Protein AF-A0A2D8XKY6-F1 (afdb_monomer_lite)

Foldseek 3Di:
DDDDDDDDPDDDDDDPPPDPPPPVVLPPQDPLLLQLVQVLCVVVVNNPPDPVVLLCLLVDPPPVSLLLLLLLLQLCVQQDDLVSNCSSSVHDSVSSVVSNVCLVVCVVPPPCSVVSNVVSNVSSVVSCVVVVGDGPCDPPPPPRVVNVVVVVVVVVVVVVVVVVVVVVVVVVVVPPPPPPPPDPDDDD

Sequence (188 aa):
MVAAFVRAREVFDSPPPFQNLIQMKKKPTNPFLLEARNRYFEAIGLADKSRTSKQRWMKNRKRHIVEQRAALFNAVSPFCGRADCASMFNKDHATVLHAIKSHEMYLKYSANYGQVYEQATKIVADLAKEMRVYPMGQYRHYVSSESELESLQRTLDNLQTTLDHVKDRVRKNTNPVREYRGVLSGEE

Radius of gyration: 34.45 Å; chains: 1; bounding box: 94×63×128 Å

Structure (mmCIF, N/CA/C/O backbone):
data_AF-A0A2D8XKY6-F1
#
_entry.id   AF-A0A2D8XKY6-F1
#
loop_
_atom_site.group_PDB
_atom_site.id
_atom_site.type_symbol
_atom_site.label_atom_id
_atom_site.label_alt_id
_atom_site.label_comp_id
_atom_site.label_asym_id
_atom_site.label_entity_id
_atom_site.label_seq_id
_atom_site.pdbx_PDB_ins_code
_atom_site.Cartn_x
_atom_site.Cartn_y
_atom_site.Cartn_z
_atom_site.occupancy
_atom_site.B_iso_or_equiv
_atom_site.auth_seq_id
_atom_site.auth_comp_id
_atom_site.auth_asym_id
_atom_site.auth_atom_id
_atom_site.pdbx_PDB_model_num
ATOM 1 N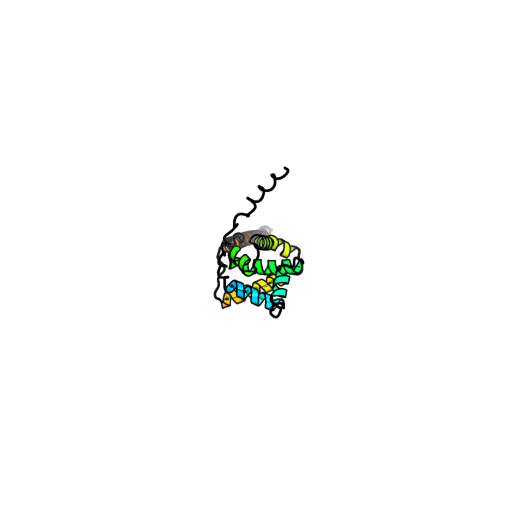 N . MET A 1 1 ? 31.680 49.919 -63.709 1.00 42.38 1 MET A N 1
ATOM 2 C CA . MET A 1 1 ? 32.102 49.920 -62.292 1.00 42.38 1 MET A CA 1
ATOM 3 C C . MET A 1 1 ? 30.897 49.596 -61.420 1.00 42.38 1 MET A C 1
ATOM 5 O O . MET A 1 1 ? 30.194 50.501 -61.002 1.00 42.38 1 MET A O 1
ATOM 9 N N . VAL A 1 2 ? 30.611 48.309 -61.216 1.00 43.41 2 VAL A N 1
ATOM 10 C CA . VAL A 1 2 ? 29.558 47.837 -60.303 1.00 43.41 2 VAL A CA 1
ATOM 11 C C . VAL A 1 2 ? 30.150 46.672 -59.524 1.00 43.41 2 VAL A C 1
ATOM 13 O O . VAL A 1 2 ? 30.251 45.577 -60.061 1.00 43.41 2 VAL A O 1
ATOM 16 N N . ALA A 1 3 ? 30.610 46.925 -58.302 1.00 44.56 3 ALA A N 1
ATOM 17 C CA . ALA A 1 3 ? 30.923 45.886 -57.324 1.00 44.56 3 ALA A CA 1
ATOM 18 C C . ALA A 1 3 ? 31.187 46.535 -55.963 1.00 44.56 3 ALA A C 1
ATOM 20 O O . ALA A 1 3 ? 32.279 47.040 -55.735 1.00 44.56 3 ALA A O 1
ATOM 21 N N . ALA A 1 4 ? 30.190 46.520 -55.081 1.00 50.69 4 ALA A N 1
ATOM 22 C CA . ALA A 1 4 ? 30.367 46.409 -53.631 1.00 50.69 4 ALA A CA 1
ATOM 23 C C . ALA A 1 4 ? 28.995 46.548 -52.972 1.00 50.69 4 ALA A C 1
ATOM 25 O O . ALA A 1 4 ? 28.510 47.662 -52.871 1.00 50.69 4 ALA A O 1
ATOM 26 N N . PHE A 1 5 ? 28.370 45.441 -52.562 1.00 49.22 5 PHE A N 1
ATOM 27 C CA . PHE A 1 5 ? 27.529 45.369 -51.354 1.00 49.22 5 PHE A CA 1
ATOM 28 C C . PHE A 1 5 ? 27.046 43.924 -51.146 1.00 49.22 5 PHE A C 1
ATOM 30 O O . PHE A 1 5 ? 25.884 43.591 -51.342 1.00 49.22 5 PHE A O 1
ATOM 37 N N . VAL A 1 6 ? 27.958 43.030 -50.757 1.00 54.28 6 VAL A N 1
ATOM 38 C CA . VAL A 1 6 ? 27.592 41.749 -50.133 1.00 54.28 6 VAL A CA 1
ATOM 39 C C . VAL A 1 6 ? 28.621 41.453 -49.049 1.00 54.28 6 VAL A C 1
ATOM 41 O O . VAL A 1 6 ? 29.784 41.240 -49.376 1.00 54.28 6 VAL A O 1
ATOM 44 N N . ARG A 1 7 ? 28.168 41.449 -47.786 1.00 52.84 7 ARG A N 1
ATOM 45 C CA . ARG A 1 7 ? 28.647 40.671 -46.616 1.00 52.84 7 ARG A CA 1
ATOM 46 C C . ARG A 1 7 ? 28.628 41.505 -45.337 1.00 52.84 7 ARG A C 1
ATOM 48 O O . ARG A 1 7 ? 29.592 42.192 -45.033 1.00 52.84 7 ARG A O 1
ATOM 55 N N . ALA A 1 8 ? 27.560 41.351 -44.561 1.00 53.59 8 ALA A N 1
ATOM 56 C CA . ALA A 1 8 ? 27.601 41.432 -43.100 1.00 53.59 8 ALA A CA 1
ATOM 57 C C . ALA A 1 8 ? 26.257 40.952 -42.535 1.00 53.59 8 ALA A C 1
ATOM 59 O O . ALA A 1 8 ? 25.426 41.762 -42.132 1.00 53.59 8 ALA A O 1
ATOM 60 N N . ARG A 1 9 ? 25.996 39.639 -42.552 1.00 52.03 9 ARG A N 1
ATOM 61 C CA . ARG A 1 9 ? 24.861 39.097 -41.793 1.00 52.03 9 ARG A CA 1
ATOM 62 C C . ARG A 1 9 ? 25.010 37.625 -41.426 1.00 52.03 9 ARG A C 1
ATOM 64 O O . ARG A 1 9 ? 24.126 36.852 -41.738 1.00 52.03 9 ARG A O 1
ATOM 71 N N . GLU A 1 10 ? 26.091 37.255 -40.747 1.00 55.25 10 GLU A N 1
ATOM 72 C CA . GLU A 1 10 ? 26.159 35.976 -40.019 1.00 55.25 10 GLU A CA 1
ATOM 73 C C . GLU A 1 10 ? 27.055 36.120 -38.784 1.00 55.25 10 GLU A C 1
ATOM 75 O O . GLU A 1 10 ? 28.183 35.645 -38.749 1.00 55.25 10 GLU A O 1
ATOM 80 N N . VAL A 1 11 ? 26.576 36.828 -37.763 1.00 58.09 11 VAL A N 1
ATOM 81 C CA . VAL A 1 11 ? 27.086 36.681 -36.394 1.00 58.09 11 VAL A CA 1
ATOM 82 C C . VAL A 1 11 ? 25.873 36.808 -35.478 1.00 58.09 11 VAL A C 1
ATOM 84 O O . VAL A 1 11 ? 25.116 37.759 -35.635 1.00 58.09 11 VAL A O 1
ATOM 87 N N . PHE A 1 12 ? 25.729 35.867 -34.544 1.00 54.50 12 PHE A N 1
ATOM 88 C CA . PHE A 1 12 ? 24.618 35.658 -33.598 1.00 54.50 12 PHE A CA 1
ATOM 89 C C . PHE A 1 12 ? 23.488 34.739 -34.067 1.00 54.50 12 PHE A C 1
ATOM 91 O O . PHE A 1 12 ? 22.391 35.191 -34.360 1.00 54.50 12 PHE A O 1
ATOM 98 N N . ASP A 1 13 ? 23.754 33.430 -34.025 1.00 53.06 13 ASP A N 1
ATOM 99 C CA . ASP A 1 13 ? 22.753 32.451 -33.568 1.00 53.06 13 ASP A CA 1
ATOM 100 C C . ASP A 1 13 ? 23.426 31.154 -33.079 1.00 53.06 13 ASP A C 1
ATOM 102 O O . ASP A 1 13 ? 23.159 30.043 -33.529 1.00 53.06 13 ASP A O 1
ATOM 106 N N . SER A 1 14 ? 24.370 31.284 -32.143 1.00 59.47 14 SER A N 1
ATOM 107 C CA . SER A 1 14 ? 24.754 30.138 -31.313 1.00 59.47 14 SER A CA 1
ATOM 108 C C . SER A 1 14 ? 23.906 30.186 -30.045 1.00 59.47 14 SER A C 1
ATOM 110 O O . SER A 1 14 ? 24.113 31.097 -29.237 1.00 59.47 14 SER A O 1
ATOM 112 N N . PRO A 1 15 ? 22.939 29.267 -29.852 1.00 58.66 15 PRO A N 1
ATOM 113 C CA . PRO A 1 15 ? 22.225 29.189 -28.589 1.00 58.66 15 PRO A CA 1
ATOM 114 C C . PRO A 1 15 ? 23.249 28.961 -27.469 1.00 58.66 15 PRO A C 1
ATOM 116 O O . PRO A 1 15 ? 24.204 28.198 -27.661 1.00 58.66 15 PRO A O 1
ATOM 119 N N . PRO A 1 16 ? 23.095 29.614 -26.304 1.00 51.22 16 PRO A N 1
ATOM 120 C CA . PRO A 1 16 ? 23.993 29.370 -25.188 1.00 51.22 16 PRO A CA 1
ATOM 121 C C . PRO A 1 16 ? 23.944 27.874 -24.838 1.00 51.22 16 PRO A C 1
ATOM 123 O O . PRO A 1 16 ? 22.877 27.261 -24.968 1.00 51.22 16 PRO A O 1
ATOM 126 N N . PRO A 1 17 ? 25.066 27.270 -24.401 1.00 53.19 17 PRO A N 1
ATOM 127 C CA . PRO A 1 17 ? 25.096 25.884 -23.959 1.00 53.19 17 PRO A CA 1
ATOM 128 C C . PRO A 1 17 ? 24.247 25.769 -22.692 1.00 53.19 17 PRO A C 1
ATOM 130 O O . PRO A 1 17 ? 24.723 25.907 -21.564 1.00 53.19 17 PRO A O 1
ATOM 133 N N . PHE A 1 18 ? 22.943 25.581 -22.877 1.00 52.31 18 PHE A N 1
ATOM 134 C CA . PHE A 1 18 ? 22.036 25.347 -21.782 1.00 52.31 18 PHE A CA 1
ATOM 135 C C . PHE A 1 18 ? 22.357 23.984 -21.194 1.00 52.31 18 PHE A C 1
ATOM 137 O O . PHE A 1 18 ? 22.228 22.946 -21.836 1.00 52.31 18 PHE A O 1
ATOM 144 N N . GLN A 1 19 ? 22.685 24.057 -19.910 1.00 50.84 19 GLN A N 1
ATOM 145 C CA . GLN A 1 19 ? 22.513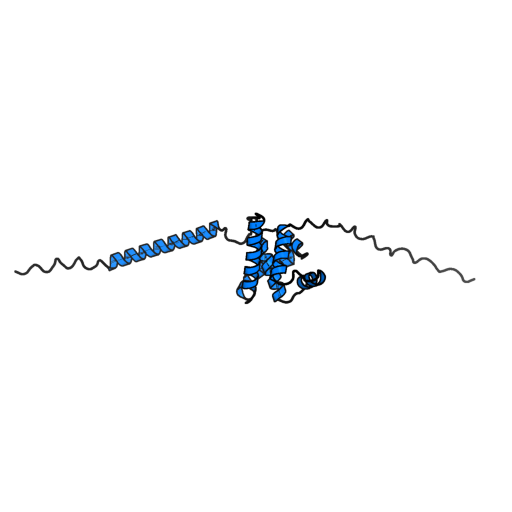 23.002 -18.936 1.00 50.84 19 GLN A CA 1
ATOM 146 C C . GLN A 1 19 ? 23.525 21.873 -19.090 1.00 50.84 19 GLN A C 1
ATOM 148 O O . GLN A 1 19 ? 23.276 20.821 -19.672 1.00 50.84 19 GLN A O 1
ATOM 153 N N . ASN A 1 20 ? 24.624 22.050 -18.353 1.00 44.09 20 ASN A N 1
ATOM 154 C CA . ASN A 1 20 ? 25.070 21.010 -17.436 1.00 44.09 20 ASN A CA 1
ATOM 155 C C . ASN A 1 20 ? 23.831 20.289 -16.890 1.00 44.09 20 ASN A C 1
ATOM 157 O O . ASN A 1 20 ? 23.159 20.795 -15.987 1.00 44.09 20 ASN A O 1
ATOM 161 N N . LEU A 1 21 ? 23.500 19.133 -17.477 1.00 44.56 21 LEU A N 1
ATOM 162 C CA . LEU A 1 21 ? 22.643 18.159 -16.837 1.00 44.56 21 LEU A CA 1
ATOM 163 C C . LEU A 1 21 ? 23.306 17.929 -15.488 1.00 44.56 21 LEU A C 1
ATOM 165 O O . LEU A 1 21 ? 24.334 17.257 -15.400 1.00 44.56 21 LEU A O 1
ATOM 169 N N . ILE A 1 22 ? 22.723 18.501 -14.437 1.00 45.72 22 ILE A N 1
ATOM 170 C CA . ILE A 1 22 ? 22.863 17.961 -13.100 1.00 45.72 22 ILE A CA 1
ATOM 171 C C . ILE A 1 22 ? 22.403 16.522 -13.279 1.00 45.72 22 ILE A C 1
ATOM 173 O O . ILE A 1 22 ? 21.207 16.234 -13.329 1.00 45.72 22 ILE A O 1
ATOM 177 N N . GLN A 1 23 ? 23.362 15.622 -13.487 1.00 45.97 23 GLN A N 1
ATOM 178 C CA . GLN A 1 23 ? 23.143 14.201 -13.386 1.00 45.97 23 GLN A CA 1
ATOM 179 C C . GLN A 1 23 ? 22.780 14.011 -11.924 1.00 45.97 23 GLN A C 1
ATOM 181 O O . GLN A 1 23 ? 23.647 13.833 -11.070 1.00 45.97 23 GLN A O 1
ATOM 186 N N . MET A 1 24 ? 21.492 14.171 -11.613 1.00 42.91 24 MET A N 1
ATOM 187 C CA . MET A 1 24 ? 20.945 13.826 -10.321 1.00 42.91 24 MET A CA 1
ATOM 188 C C . MET A 1 24 ? 21.301 12.360 -10.150 1.00 42.91 24 MET A C 1
ATOM 190 O O . MET A 1 24 ? 20.690 11.492 -10.778 1.00 42.91 24 MET A O 1
ATOM 194 N N . LYS A 1 25 ? 22.364 12.100 -9.378 1.00 45.25 25 LYS A N 1
ATOM 195 C CA . LYS A 1 25 ? 22.765 10.759 -8.975 1.00 45.25 25 LYS A CA 1
ATOM 196 C C . LYS A 1 25 ? 21.486 10.109 -8.473 1.00 45.25 25 LYS A C 1
ATOM 198 O O . LYS A 1 25 ? 20.905 10.587 -7.498 1.00 45.25 25 LYS A O 1
ATOM 203 N N . LYS A 1 26 ? 20.978 9.119 -9.217 1.00 57.56 26 LYS A N 1
ATOM 204 C CA . LYS A 1 26 ? 19.725 8.446 -8.869 1.00 57.56 26 LYS A CA 1
ATOM 205 C C . LYS A 1 26 ? 19.890 7.985 -7.432 1.00 57.56 26 LYS A C 1
ATOM 207 O O . LYS A 1 26 ? 20.823 7.232 -7.154 1.00 57.56 26 LYS A O 1
ATOM 212 N N . LYS A 1 27 ? 19.055 8.500 -6.524 1.00 60.94 27 LYS A N 1
ATOM 213 C CA . LYS A 1 27 ? 19.121 8.097 -5.120 1.00 60.94 27 LYS A CA 1
ATOM 214 C C . LYS A 1 27 ? 19.082 6.566 -5.070 1.00 60.94 27 LYS A C 1
ATOM 216 O O . LYS A 1 27 ? 18.279 5.981 -5.810 1.00 60.94 27 LYS A O 1
ATOM 221 N N . PRO A 1 28 ? 19.947 5.927 -4.263 1.00 61.84 28 PRO A N 1
ATOM 222 C CA . PRO A 1 28 ? 19.913 4.483 -4.104 1.00 61.84 28 PRO A CA 1
ATOM 223 C C . PRO A 1 28 ? 18.498 4.106 -3.673 1.00 61.84 28 PRO A C 1
ATOM 225 O O . PRO A 1 28 ? 17.986 4.597 -2.668 1.00 61.84 28 PRO A O 1
ATOM 228 N N . THR A 1 29 ? 17.814 3.335 -4.515 1.00 75.44 29 THR A N 1
ATOM 229 C CA . THR A 1 29 ? 16.423 2.969 -4.263 1.00 75.44 29 THR A CA 1
ATOM 230 C C . THR A 1 29 ? 16.406 1.981 -3.107 1.00 75.44 29 THR A C 1
ATOM 232 O O . THR A 1 29 ? 17.143 0.998 -3.137 1.00 75.44 29 THR A O 1
ATOM 235 N N . ASN A 1 30 ? 15.591 2.260 -2.090 1.00 87.50 30 ASN A N 1
ATOM 236 C CA . ASN A 1 30 ? 15.472 1.428 -0.898 1.00 87.50 30 ASN A CA 1
ATOM 237 C C . ASN A 1 30 ? 15.251 -0.055 -1.296 1.00 87.50 30 ASN A C 1
ATOM 239 O O . ASN A 1 30 ? 14.302 -0.331 -2.042 1.00 87.50 30 ASN A O 1
ATOM 243 N N . PRO A 1 31 ? 16.102 -0.997 -0.833 1.00 91.94 31 PRO A N 1
ATOM 244 C CA . PRO A 1 31 ? 16.035 -2.402 -1.236 1.00 91.94 31 PRO A CA 1
ATOM 245 C C . PRO A 1 31 ? 14.695 -3.052 -0.879 1.00 91.94 31 PRO A C 1
ATOM 247 O O . PRO A 1 31 ? 14.165 -3.815 -1.682 1.00 91.94 31 PRO A O 1
ATOM 250 N N . PHE A 1 32 ? 14.095 -2.675 0.254 1.00 93.44 32 PHE A N 1
ATOM 251 C CA . PHE A 1 32 ? 12.767 -3.143 0.655 1.00 93.44 32 PHE A CA 1
ATOM 252 C C . PHE A 1 32 ? 11.696 -2.773 -0.378 1.00 93.44 32 PHE A C 1
ATOM 254 O O . PHE A 1 32 ? 10.883 -3.605 -0.766 1.00 93.44 32 PHE A O 1
ATOM 261 N N . LEU A 1 33 ? 11.726 -1.540 -0.891 1.00 92.88 33 LEU A N 1
ATOM 262 C CA . LEU A 1 33 ? 10.753 -1.080 -1.885 1.00 92.88 33 LEU A CA 1
ATOM 263 C C . LEU A 1 33 ? 10.936 -1.776 -3.234 1.00 92.88 33 LEU A C 1
ATOM 265 O O . LEU A 1 33 ? 9.961 -2.118 -3.902 1.00 92.88 33 LEU A O 1
ATOM 269 N N . LEU A 1 34 ? 12.185 -1.999 -3.648 1.00 92.88 34 LEU A N 1
ATOM 270 C CA . LEU A 1 34 ? 12.463 -2.745 -4.874 1.00 92.88 34 LEU A CA 1
ATOM 271 C C . LEU A 1 34 ? 11.926 -4.171 -4.792 1.00 92.88 34 LEU A C 1
ATOM 273 O O . LEU A 1 34 ? 11.299 -4.631 -5.746 1.00 92.88 34 LEU A O 1
ATOM 277 N N . GLU A 1 35 ? 12.138 -4.833 -3.660 1.00 95.00 35 GLU A N 1
ATOM 278 C CA . GLU A 1 35 ? 11.690 -6.203 -3.452 1.00 95.00 35 GLU A CA 1
ATOM 279 C C . GLU A 1 35 ? 10.163 -6.290 -3.330 1.00 95.00 35 GLU A C 1
ATOM 281 O O . GLU A 1 35 ? 9.540 -7.098 -4.020 1.00 95.00 35 GLU A O 1
ATOM 286 N N . ALA A 1 36 ? 9.533 -5.367 -2.593 1.00 95.31 36 ALA A N 1
ATOM 287 C CA . ALA A 1 36 ? 8.075 -5.255 -2.508 1.00 95.31 36 ALA A CA 1
ATOM 288 C C . ALA A 1 36 ? 7.440 -5.118 -3.898 1.00 95.31 36 ALA A C 1
ATOM 290 O O . ALA A 1 36 ? 6.473 -5.804 -4.233 1.00 95.31 36 ALA A O 1
ATOM 291 N N . ARG A 1 37 ? 8.023 -4.264 -4.749 1.00 94.06 37 ARG A N 1
ATOM 292 C CA . ARG A 1 37 ? 7.592 -4.103 -6.140 1.00 94.06 37 ARG A CA 1
ATOM 293 C C . ARG A 1 37 ? 7.741 -5.394 -6.937 1.00 94.06 37 ARG A C 1
ATOM 295 O O . ARG A 1 37 ? 6.853 -5.715 -7.723 1.00 94.06 37 ARG A O 1
ATOM 302 N N . ASN A 1 38 ? 8.870 -6.083 -6.807 1.00 94.12 38 ASN A N 1
ATOM 303 C CA . ASN A 1 38 ? 9.151 -7.280 -7.593 1.00 94.12 38 ASN A CA 1
ATOM 304 C C . ASN A 1 38 ? 8.183 -8.418 -7.233 1.00 94.12 38 ASN A C 1
ATOM 306 O O . ASN A 1 38 ? 7.558 -8.965 -8.140 1.00 94.12 38 ASN A O 1
ATOM 310 N N . ARG A 1 39 ? 7.965 -8.682 -5.938 1.00 96.19 39 ARG A N 1
ATOM 311 C CA . ARG A 1 39 ? 6.982 -9.676 -5.469 1.00 96.19 39 ARG A CA 1
ATOM 312 C C . ARG A 1 39 ? 5.558 -9.313 -5.864 1.00 96.19 39 ARG A C 1
ATOM 314 O O . ARG A 1 39 ? 4.778 -10.165 -6.274 1.00 96.19 39 ARG A O 1
ATOM 321 N N . TYR A 1 40 ? 5.218 -8.027 -5.815 1.00 95.94 40 TYR A N 1
ATOM 322 C CA . TYR A 1 40 ? 3.919 -7.576 -6.302 1.00 95.94 40 TYR A CA 1
ATOM 323 C C . TYR A 1 40 ? 3.756 -7.809 -7.808 1.00 95.94 40 TYR A C 1
ATOM 325 O O . TYR A 1 40 ? 2.702 -8.253 -8.253 1.00 95.94 40 TYR A O 1
ATOM 333 N N . PHE A 1 41 ? 4.798 -7.553 -8.607 1.00 94.75 41 PHE A N 1
ATOM 334 C CA . PHE A 1 41 ? 4.787 -7.865 -10.036 1.00 94.75 41 PHE A CA 1
ATOM 335 C C . PHE A 1 41 ? 4.643 -9.357 -10.309 1.00 94.75 41 PHE A C 1
ATOM 337 O O . PHE A 1 41 ? 3.950 -9.719 -11.254 1.00 94.75 41 PHE A O 1
ATOM 344 N N . GLU A 1 42 ? 5.255 -10.215 -9.506 1.00 95.56 42 GLU A N 1
ATOM 345 C CA . GLU A 1 42 ? 5.049 -11.659 -9.585 1.00 95.56 42 GLU A CA 1
ATOM 346 C C . GLU A 1 42 ? 3.592 -12.035 -9.314 1.00 95.56 42 GLU A C 1
ATOM 348 O O . GLU A 1 42 ? 2.958 -12.669 -10.157 1.00 95.56 42 GLU A O 1
ATOM 353 N N . ALA A 1 43 ? 3.017 -11.519 -8.226 1.00 95.38 43 ALA A N 1
ATOM 354 C CA . ALA A 1 43 ? 1.641 -11.795 -7.827 1.00 95.38 43 ALA A CA 1
ATOM 355 C C . ALA A 1 43 ? 0.586 -11.388 -8.874 1.00 95.38 43 ALA A C 1
ATOM 357 O O . ALA A 1 43 ? -0.479 -11.998 -8.946 1.00 95.38 43 ALA A O 1
ATOM 358 N N . ILE A 1 44 ? 0.876 -10.379 -9.703 1.00 93.81 44 ILE A N 1
ATOM 359 C CA . ILE A 1 44 ? -0.010 -9.929 -10.792 1.00 93.81 44 ILE A CA 1
ATOM 360 C C . ILE A 1 44 ? 0.407 -10.449 -12.182 1.00 93.81 44 ILE A C 1
ATOM 362 O O . ILE A 1 44 ? -0.092 -9.958 -13.197 1.00 93.81 44 ILE A O 1
ATOM 366 N N . GLY A 1 45 ? 1.333 -11.413 -12.259 1.00 93.00 45 GLY A N 1
ATOM 367 C CA . GLY A 1 45 ? 1.747 -12.057 -13.516 1.00 93.00 45 GLY A CA 1
ATOM 368 C C . GLY A 1 45 ? 2.611 -11.183 -14.438 1.00 93.00 45 GLY A C 1
ATOM 369 O O . GLY A 1 45 ? 2.641 -11.366 -15.660 1.00 93.00 45 GLY A O 1
ATOM 370 N N . LEU A 1 46 ? 3.303 -10.192 -13.874 1.00 91.75 46 LEU A N 1
ATOM 371 C CA . LEU A 1 46 ? 4.227 -9.292 -14.569 1.00 91.75 46 LEU A CA 1
ATOM 372 C C . LEU A 1 46 ? 5.704 -9.680 -14.411 1.00 91.75 46 LEU A C 1
ATOM 374 O O . LEU A 1 46 ? 6.529 -9.067 -15.093 1.00 91.75 46 LEU A O 1
ATOM 378 N N . ALA A 1 47 ? 6.061 -10.646 -13.556 1.00 88.81 47 ALA A N 1
ATOM 379 C CA . ALA A 1 47 ? 7.457 -11.020 -13.281 1.00 88.81 47 ALA A CA 1
ATOM 380 C C . ALA A 1 47 ? 8.251 -11.356 -14.555 1.00 88.81 47 ALA A C 1
ATOM 382 O O . ALA A 1 47 ? 9.250 -10.685 -14.832 1.00 88.81 47 ALA A O 1
ATOM 383 N N . ASP A 1 48 ? 7.744 -12.269 -15.383 1.00 88.69 48 ASP A N 1
ATOM 384 C CA . ASP A 1 48 ? 8.430 -12.742 -16.599 1.00 88.69 48 ASP A CA 1
ATOM 385 C C . ASP A 1 48 ? 8.307 -11.785 -17.787 1.00 88.69 48 ASP A C 1
ATOM 387 O O . ASP A 1 48 ? 8.870 -11.994 -18.864 1.00 88.69 48 ASP A O 1
ATOM 391 N N . LYS A 1 49 ? 7.538 -10.703 -17.633 1.00 90.00 49 LYS A N 1
ATOM 392 C CA . LYS A 1 49 ? 7.336 -9.754 -18.723 1.00 90.00 49 LYS A CA 1
ATOM 393 C C . LYS A 1 49 ? 8.594 -8.923 -18.946 1.00 90.00 49 LYS A C 1
ATOM 395 O O . LYS A 1 49 ? 9.266 -8.478 -18.011 1.00 90.00 49 LYS A O 1
ATOM 400 N N . SER A 1 50 ? 8.858 -8.633 -20.220 1.00 91.31 50 SER A N 1
ATOM 401 C CA . SER A 1 50 ? 9.989 -7.802 -20.626 1.00 91.31 50 SER A CA 1
ATOM 402 C C . SER A 1 50 ? 9.974 -6.436 -19.933 1.00 91.31 50 SER A C 1
ATOM 404 O O . SER A 1 50 ? 8.918 -5.885 -19.595 1.00 91.31 50 SER A O 1
ATOM 406 N N . ARG A 1 51 ? 11.156 -5.831 -19.777 1.00 86.25 51 ARG A N 1
ATOM 407 C CA . ARG A 1 51 ? 11.311 -4.480 -19.212 1.00 86.25 51 ARG A CA 1
ATOM 408 C C . ARG A 1 51 ? 10.391 -3.459 -19.893 1.00 86.25 51 ARG A C 1
ATOM 410 O O . ARG A 1 51 ? 9.760 -2.652 -19.212 1.00 86.25 51 ARG A O 1
ATOM 417 N N . THR A 1 52 ? 10.269 -3.522 -21.218 1.00 88.19 52 THR A N 1
ATOM 418 C CA . THR A 1 52 ? 9.385 -2.648 -22.004 1.00 88.19 52 THR A CA 1
ATOM 419 C C . THR A 1 52 ? 7.915 -2.842 -21.634 1.00 88.19 52 THR A C 1
ATOM 421 O O . THR A 1 52 ? 7.171 -1.868 -21.527 1.00 88.19 52 THR A O 1
ATOM 424 N N . SER A 1 53 ? 7.495 -4.082 -21.372 1.00 88.06 53 SER A N 1
ATOM 425 C CA . SER A 1 53 ? 6.128 -4.405 -20.947 1.00 88.06 53 SER A CA 1
ATOM 426 C C . SER A 1 53 ? 5.830 -3.865 -19.550 1.00 88.06 53 SER A C 1
ATOM 428 O O . SER A 1 53 ? 4.806 -3.210 -19.357 1.00 88.06 53 SER A O 1
ATOM 430 N N . LYS A 1 54 ? 6.761 -4.035 -18.602 1.00 88.81 54 LYS A N 1
ATOM 431 C CA . LYS A 1 54 ? 6.670 -3.436 -17.259 1.00 88.81 54 LYS A CA 1
ATOM 432 C C . LYS A 1 54 ? 6.588 -1.909 -17.349 1.00 88.81 54 LYS A C 1
ATOM 434 O O . LYS A 1 54 ? 5.723 -1.288 -16.737 1.00 88.81 54 LYS A O 1
ATOM 439 N N . GLN A 1 55 ? 7.412 -1.285 -18.192 1.00 87.69 55 GLN A N 1
ATOM 440 C CA . GLN A 1 55 ? 7.376 0.164 -18.406 1.00 87.69 55 GLN A CA 1
ATOM 441 C C . GLN A 1 55 ? 6.062 0.638 -19.048 1.00 87.69 55 GLN A C 1
ATOM 443 O O . GLN A 1 55 ? 5.534 1.690 -18.680 1.00 87.69 55 GLN A O 1
ATOM 448 N N . ARG A 1 56 ? 5.503 -0.139 -19.982 1.00 89.88 56 ARG A N 1
ATOM 449 C CA . ARG A 1 56 ? 4.191 0.132 -20.580 1.00 89.88 56 ARG A CA 1
ATOM 450 C C . ARG A 1 56 ? 3.083 0.037 -19.532 1.00 89.88 56 ARG A C 1
ATOM 452 O O . ARG A 1 56 ? 2.266 0.951 -19.455 1.00 89.88 56 ARG A O 1
ATOM 459 N N . TRP A 1 57 ? 3.095 -0.997 -18.690 1.00 92.88 57 TRP A N 1
ATOM 460 C CA . TRP A 1 57 ? 2.164 -1.143 -17.567 1.00 92.88 57 TRP A CA 1
ATOM 461 C C . TRP A 1 57 ? 2.233 0.067 -16.627 1.00 92.88 57 TRP A C 1
ATOM 463 O O . TRP A 1 57 ? 1.207 0.659 -16.304 1.00 92.88 57 TRP A O 1
ATOM 473 N N . MET A 1 58 ? 3.440 0.543 -16.306 1.00 87.81 58 MET A N 1
ATOM 474 C CA . MET A 1 58 ? 3.637 1.736 -15.477 1.00 87.81 58 MET A CA 1
ATOM 475 C C . MET A 1 58 ? 3.047 3.017 -16.074 1.00 87.81 58 MET A C 1
ATOM 477 O O . MET A 1 58 ? 2.615 3.900 -15.331 1.00 87.81 58 MET A O 1
ATOM 481 N N . LYS A 1 59 ? 3.053 3.172 -17.400 1.00 89.44 59 LYS A N 1
ATOM 482 C CA . LYS A 1 59 ? 2.490 4.349 -18.086 1.00 89.44 59 LYS A CA 1
ATOM 483 C C . LYS A 1 59 ? 0.992 4.217 -18.370 1.00 89.44 59 LYS A C 1
ATOM 485 O O . LYS A 1 59 ? 0.339 5.223 -18.630 1.00 89.44 59 LYS A O 1
ATOM 490 N N . ASN A 1 60 ? 0.452 3.003 -18.308 1.00 92.06 60 ASN A N 1
ATOM 491 C CA . ASN A 1 60 ? -0.933 2.721 -18.648 1.00 92.06 60 ASN A CA 1
ATOM 492 C C . ASN A 1 60 ? -1.899 3.416 -17.673 1.00 92.06 60 ASN A C 1
ATOM 494 O O . ASN A 1 60 ? -1.782 3.266 -16.455 1.00 92.06 60 ASN A O 1
ATOM 498 N N . ARG A 1 61 ? -2.853 4.179 -18.214 1.00 91.69 61 ARG A N 1
ATOM 499 C CA . ARG A 1 61 ? -3.850 4.947 -17.452 1.00 91.69 61 ARG A CA 1
ATOM 500 C C . ARG A 1 61 ? -5.210 4.251 -17.334 1.00 91.69 61 ARG A C 1
ATOM 502 O O . ARG A 1 61 ? -6.131 4.842 -16.785 1.00 91.69 61 ARG A O 1
ATOM 509 N N . 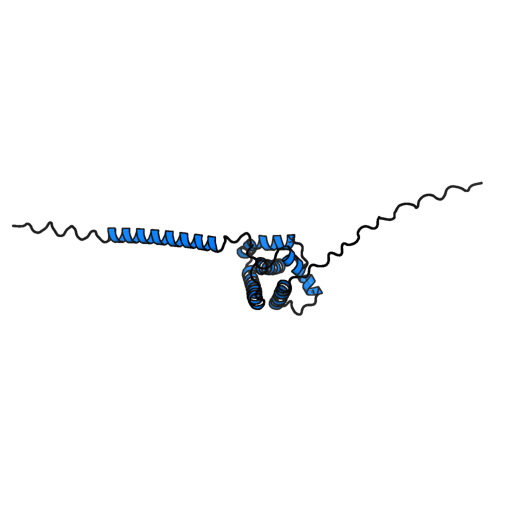LYS A 1 62 ? -5.354 3.012 -17.820 1.00 94.50 62 LYS A N 1
ATOM 510 C CA . LYS A 1 62 ? -6.570 2.217 -17.598 1.00 94.50 62 LYS A CA 1
ATOM 511 C C . LYS A 1 62 ? -6.839 2.103 -16.096 1.00 94.50 62 LYS A C 1
ATOM 513 O O . LYS A 1 62 ? -5.918 1.818 -15.330 1.00 94.50 62 LYS A O 1
ATOM 518 N N . ARG A 1 63 ? -8.102 2.296 -15.704 1.00 92.62 63 ARG A N 1
ATOM 519 C CA . ARG A 1 63 ? -8.544 2.394 -14.304 1.00 92.62 63 ARG A CA 1
ATOM 520 C C . ARG A 1 63 ? -8.008 1.263 -13.420 1.00 92.62 63 ARG A C 1
ATOM 522 O O . ARG A 1 63 ? -7.318 1.550 -12.455 1.00 92.62 63 ARG A O 1
ATOM 529 N N . HIS A 1 64 ? -8.203 0.004 -13.812 1.00 93.94 64 HIS A N 1
ATOM 530 C CA . HIS A 1 64 ? -7.721 -1.155 -13.044 1.00 93.94 64 HIS A CA 1
ATOM 531 C C . HIS A 1 64 ? -6.195 -1.159 -12.826 1.00 93.94 64 HIS A C 1
ATOM 533 O O . HIS A 1 64 ? -5.723 -1.565 -11.772 1.00 93.94 64 HIS A O 1
ATOM 539 N N . ILE A 1 65 ? -5.404 -0.660 -13.785 1.00 94.38 65 ILE A N 1
ATOM 540 C CA . ILE A 1 65 ? -3.944 -0.561 -13.635 1.00 94.38 65 ILE A CA 1
ATOM 541 C C . ILE A 1 65 ? -3.567 0.600 -12.704 1.00 94.38 65 ILE A C 1
ATOM 543 O O . ILE A 1 65 ? -2.623 0.504 -11.920 1.00 94.38 65 ILE A O 1
ATOM 547 N N . VAL A 1 66 ? -4.285 1.724 -12.797 1.00 94.00 66 VAL A N 1
ATOM 548 C CA . VAL A 1 66 ? -4.109 2.860 -11.879 1.00 94.00 66 VAL A CA 1
ATOM 549 C C . VAL A 1 66 ? -4.404 2.423 -10.447 1.00 94.00 66 VAL A C 1
ATOM 551 O O . VAL A 1 66 ? -3.606 2.710 -9.559 1.00 94.00 66 VAL A O 1
ATOM 554 N N . GLU A 1 67 ? -5.492 1.683 -10.258 1.00 95.12 67 GLU A N 1
ATOM 555 C CA . GLU A 1 67 ? -5.921 1.101 -8.989 1.00 95.12 67 GLU A CA 1
ATOM 556 C C . GLU A 1 67 ? -4.892 0.106 -8.435 1.00 95.12 67 GLU A C 1
ATOM 558 O O . GLU A 1 67 ? -4.499 0.244 -7.283 1.00 95.12 67 GLU A O 1
ATOM 563 N N . GLN A 1 68 ? -4.343 -0.802 -9.252 1.00 95.75 68 GLN A N 1
ATOM 564 C CA . GLN A 1 68 ? -3.250 -1.702 -8.840 1.00 95.75 68 GLN A CA 1
ATOM 565 C C . GLN A 1 68 ? -2.005 -0.949 -8.356 1.00 95.75 68 GLN A C 1
ATOM 567 O O . GLN A 1 68 ? -1.424 -1.273 -7.321 1.00 95.75 68 GLN A O 1
ATOM 572 N N . ARG A 1 69 ? -1.596 0.107 -9.068 1.00 94.31 69 ARG A N 1
ATOM 573 C CA . ARG A 1 69 ? -0.479 0.944 -8.605 1.00 94.31 69 ARG A CA 1
ATOM 574 C C . ARG A 1 69 ? -0.817 1.669 -7.311 1.00 94.31 69 ARG A C 1
ATOM 576 O O . ARG A 1 69 ? 0.030 1.740 -6.429 1.00 94.31 69 ARG A O 1
ATOM 583 N N . ALA A 1 70 ? -2.026 2.219 -7.208 1.00 95.06 70 ALA A N 1
ATOM 584 C CA . ALA A 1 70 ? -2.471 2.919 -6.011 1.00 95.06 70 ALA A CA 1
ATOM 585 C C . ALA A 1 70 ? -2.527 1.989 -4.796 1.00 95.06 70 ALA A C 1
ATOM 587 O O . ALA A 1 70 ? -2.076 2.385 -3.725 1.00 95.06 70 ALA A O 1
ATOM 588 N N . ALA A 1 71 ? -2.981 0.751 -4.977 1.00 96.19 71 ALA A N 1
ATOM 589 C CA . ALA A 1 71 ? -2.973 -0.280 -3.952 1.00 96.19 71 ALA A CA 1
ATOM 590 C C . ALA A 1 71 ? -1.563 -0.504 -3.397 1.00 96.19 71 ALA A C 1
ATOM 592 O O . ALA A 1 71 ? -1.348 -0.361 -2.195 1.00 96.19 71 ALA A O 1
ATOM 593 N N . LEU A 1 72 ? -0.581 -0.749 -4.269 1.00 95.69 72 LEU A N 1
ATOM 594 C CA . LEU A 1 72 ? 0.793 -0.947 -3.819 1.00 95.69 72 LEU A CA 1
ATOM 595 C C . LEU A 1 72 ? 1.394 0.314 -3.186 1.00 95.69 72 LEU A C 1
ATOM 597 O O . LEU A 1 72 ? 2.054 0.206 -2.159 1.00 95.69 72 LEU A O 1
ATOM 601 N N . PHE A 1 73 ? 1.154 1.505 -3.752 1.00 94.19 73 PHE A N 1
ATOM 602 C CA . PHE A 1 73 ? 1.626 2.763 -3.160 1.00 94.19 73 PHE A CA 1
ATOM 603 C C . PHE A 1 73 ? 1.118 2.960 -1.735 1.00 94.19 73 PHE A C 1
ATOM 605 O O . PHE A 1 73 ? 1.901 3.365 -0.884 1.00 94.19 73 PHE A O 1
ATOM 612 N N . ASN A 1 74 ? -0.160 2.669 -1.483 1.00 94.12 74 ASN A N 1
ATOM 613 C CA . ASN A 1 74 ? -0.744 2.760 -0.148 1.00 94.12 74 ASN A CA 1
ATOM 614 C C . ASN A 1 74 ? -0.180 1.686 0.789 1.00 94.12 74 ASN A C 1
ATOM 616 O O . ASN A 1 74 ? 0.158 2.010 1.922 1.00 94.12 74 ASN A O 1
ATOM 620 N N . ALA A 1 75 ? 0.020 0.457 0.302 1.00 94.75 75 ALA A N 1
ATOM 621 C CA . ALA A 1 75 ? 0.566 -0.640 1.100 1.00 94.75 75 ALA A CA 1
ATOM 622 C C . ALA A 1 75 ? 2.006 -0.377 1.576 1.00 94.75 75 ALA A C 1
ATOM 624 O O . ALA A 1 75 ? 2.326 -0.625 2.734 1.00 94.75 75 ALA A O 1
ATOM 625 N N . VAL A 1 76 ? 2.879 0.166 0.716 1.00 94.06 76 VAL A N 1
ATOM 626 C CA . VAL A 1 76 ? 4.266 0.503 1.106 1.00 94.06 76 VAL A CA 1
ATOM 627 C C . VAL A 1 76 ? 4.375 1.819 1.866 1.00 94.06 76 VAL A C 1
ATOM 629 O O . VAL A 1 76 ? 5.408 2.085 2.478 1.00 94.06 76 VAL A O 1
ATOM 632 N N . SER A 1 77 ? 3.327 2.646 1.813 1.00 91.19 77 SER A N 1
ATOM 633 C CA . SER A 1 77 ? 3.325 3.997 2.365 1.00 91.19 77 SER A CA 1
ATOM 634 C C . SER A 1 77 ? 3.819 4.046 3.817 1.00 91.19 77 SER A C 1
ATOM 636 O O . SER A 1 77 ? 4.720 4.845 4.059 1.00 91.19 77 SER A O 1
ATOM 638 N N . PRO A 1 78 ? 3.425 3.143 4.743 1.00 90.06 78 PRO A N 1
ATOM 639 C CA . PRO A 1 78 ? 3.876 3.198 6.135 1.00 90.06 78 PRO A CA 1
ATOM 640 C C . PRO A 1 78 ? 5.388 3.018 6.311 1.00 90.06 78 PRO A C 1
ATOM 642 O O . PRO A 1 78 ? 5.937 3.405 7.332 1.00 90.06 78 PRO A O 1
ATOM 645 N N . PHE A 1 79 ? 6.081 2.442 5.329 1.00 90.62 79 PHE A N 1
ATOM 646 C CA . PHE A 1 79 ? 7.500 2.089 5.406 1.00 90.62 79 PHE A CA 1
ATOM 647 C C . PHE A 1 79 ? 8.402 3.039 4.608 1.00 90.62 79 PHE A C 1
ATOM 649 O O . PHE A 1 79 ? 9.625 2.929 4.689 1.00 90.62 79 PHE A O 1
ATOM 656 N N . CYS A 1 80 ? 7.835 3.950 3.805 1.00 89.06 80 CYS A N 1
ATOM 657 C CA . CYS A 1 80 ? 8.597 4.872 2.960 1.00 89.06 80 CYS A CA 1
ATOM 658 C C . CYS A 1 80 ? 8.062 6.304 2.964 1.00 89.06 80 CYS A C 1
ATOM 660 O O . CYS A 1 80 ? 6.861 6.571 3.001 1.00 89.06 80 CYS A O 1
ATOM 662 N N . GLY A 1 81 ? 8.984 7.261 2.832 1.00 87.38 81 GLY A N 1
ATOM 663 C CA . GLY A 1 81 ? 8.619 8.621 2.471 1.00 87.38 81 GLY A CA 1
ATOM 664 C C . GLY A 1 81 ? 8.077 8.655 1.042 1.00 87.38 81 GLY A C 1
ATOM 665 O O . GLY A 1 81 ? 8.514 7.899 0.173 1.00 87.38 81 GLY A O 1
ATOM 666 N N . ARG A 1 82 ? 7.157 9.581 0.751 1.00 87.81 82 ARG A N 1
ATOM 667 C CA . ARG A 1 82 ? 6.521 9.701 -0.579 1.00 87.81 82 ARG A CA 1
ATOM 668 C C . ARG A 1 82 ? 7.528 9.813 -1.728 1.00 87.81 82 ARG A C 1
ATOM 670 O O . ARG A 1 82 ? 7.275 9.293 -2.811 1.00 87.81 82 ARG A O 1
ATOM 677 N N . ALA A 1 83 ? 8.662 10.478 -1.499 1.00 86.19 83 ALA A N 1
ATOM 678 C CA . ALA A 1 83 ? 9.738 10.600 -2.481 1.00 86.19 83 ALA A CA 1
ATOM 679 C C . ALA A 1 83 ? 10.392 9.244 -2.803 1.00 86.19 83 ALA A C 1
ATOM 681 O O . ALA A 1 83 ? 10.650 8.947 -3.969 1.00 86.19 83 ALA A O 1
ATOM 682 N N . ASP A 1 84 ? 10.592 8.394 -1.797 1.00 88.06 84 ASP A N 1
ATOM 683 C CA . ASP A 1 84 ? 11.179 7.067 -1.980 1.00 88.06 84 ASP A CA 1
ATOM 684 C C . ASP A 1 84 ? 10.190 6.137 -2.682 1.00 88.06 84 ASP A C 1
ATOM 686 O O . ASP A 1 84 ? 10.555 5.460 -3.647 1.00 88.06 84 ASP A O 1
ATOM 690 N N . CYS A 1 85 ? 8.911 6.186 -2.297 1.00 88.00 85 CYS A N 1
ATOM 691 C CA . CYS A 1 85 ? 7.870 5.426 -2.982 1.00 88.00 85 CYS A CA 1
ATOM 692 C C . CYS A 1 85 ? 7.724 5.875 -4.460 1.00 88.00 85 CYS A C 1
ATOM 694 O O . CYS A 1 85 ? 7.488 5.054 -5.348 1.00 88.00 85 CYS A O 1
ATOM 696 N N . ALA A 1 86 ? 7.918 7.166 -4.762 1.00 87.50 86 ALA A N 1
ATOM 697 C CA . ALA A 1 86 ? 7.931 7.691 -6.131 1.00 87.50 86 ALA A CA 1
ATOM 698 C C . ALA A 1 86 ? 9.147 7.185 -6.930 1.00 87.50 86 ALA A C 1
ATOM 700 O O . ALA A 1 86 ? 9.016 6.786 -8.093 1.00 87.50 86 ALA A O 1
ATOM 701 N N . SER A 1 87 ? 10.314 7.117 -6.278 1.00 86.56 87 SER A N 1
ATOM 702 C CA . SER A 1 87 ? 11.558 6.609 -6.868 1.00 86.56 87 SER A CA 1
ATOM 703 C C . SER A 1 87 ? 11.468 5.129 -7.264 1.00 86.56 87 SER A C 1
ATOM 705 O O . SER A 1 87 ? 11.900 4.769 -8.359 1.00 86.56 87 SER A O 1
ATOM 707 N N . MET A 1 88 ? 10.799 4.297 -6.451 1.00 85.50 88 MET A N 1
ATOM 708 C CA . MET A 1 88 ? 10.571 2.863 -6.703 1.00 85.50 88 MET A CA 1
ATOM 709 C C . MET A 1 88 ? 9.952 2.596 -8.085 1.00 85.50 88 MET A C 1
ATOM 711 O O . MET A 1 88 ? 10.261 1.594 -8.744 1.00 85.50 88 MET A O 1
ATOM 715 N N . PHE A 1 89 ? 9.089 3.508 -8.531 1.00 80.31 89 PHE A N 1
ATOM 716 C CA . PHE A 1 89 ? 8.329 3.393 -9.769 1.00 80.31 89 PHE A CA 1
ATOM 717 C C . PHE A 1 89 ? 8.722 4.386 -10.857 1.00 80.31 89 PHE A C 1
ATOM 719 O O . PHE A 1 89 ? 8.098 4.394 -11.923 1.00 80.31 89 PHE A O 1
ATOM 726 N N . ASN A 1 90 ? 9.755 5.195 -10.609 1.00 84.38 90 ASN A N 1
ATOM 727 C CA . ASN A 1 90 ? 10.152 6.292 -11.483 1.00 84.38 90 ASN A CA 1
ATOM 728 C C . ASN A 1 90 ? 8.937 7.161 -11.865 1.00 84.38 90 ASN A C 1
ATOM 730 O O . ASN A 1 90 ? 8.634 7.371 -13.045 1.00 84.38 90 ASN A O 1
ATOM 734 N N . LYS A 1 91 ? 8.180 7.560 -10.838 1.00 87.25 91 LYS A N 1
ATOM 735 C CA . LYS A 1 91 ? 6.994 8.411 -10.935 1.00 87.25 91 LYS A CA 1
ATOM 736 C C . LYS A 1 91 ? 7.233 9.734 -10.237 1.00 87.25 91 LYS A C 1
ATOM 738 O O . LYS A 1 91 ? 8.088 9.840 -9.366 1.00 87.25 91 LYS A O 1
ATOM 743 N N . ASP A 1 92 ? 6.423 10.716 -10.599 1.00 88.94 92 ASP A N 1
ATOM 744 C CA . ASP A 1 92 ? 6.451 12.012 -9.941 1.00 88.94 92 ASP A CA 1
ATOM 745 C C . ASP A 1 92 ? 5.814 11.913 -8.557 1.00 88.94 92 ASP A C 1
ATOM 747 O O . ASP A 1 92 ? 4.834 11.188 -8.351 1.00 88.94 92 ASP A O 1
ATOM 751 N N . HIS A 1 93 ? 6.325 12.710 -7.621 1.00 86.12 93 HIS A N 1
ATOM 752 C CA . HIS A 1 93 ? 5.793 12.810 -6.262 1.00 86.12 93 HIS A CA 1
ATOM 753 C C . HIS A 1 93 ? 4.276 13.080 -6.244 1.00 86.12 93 HIS A C 1
ATOM 755 O O . HIS A 1 93 ? 3.544 12.485 -5.452 1.00 86.12 93 HIS A O 1
ATOM 761 N N . ALA A 1 94 ? 3.785 13.914 -7.169 1.00 89.44 94 ALA A N 1
ATOM 762 C CA . ALA A 1 94 ? 2.360 14.203 -7.319 1.00 89.44 94 ALA A CA 1
ATOM 763 C C . ALA A 1 94 ? 1.532 12.945 -7.635 1.00 89.44 94 ALA A C 1
ATOM 765 O O . ALA A 1 94 ? 0.452 12.767 -7.080 1.00 89.44 94 ALA A O 1
ATOM 766 N N . THR A 1 95 ? 2.050 12.031 -8.465 1.00 90.00 95 THR A N 1
ATOM 767 C CA . THR A 1 95 ? 1.349 10.780 -8.804 1.00 90.00 95 THR A CA 1
ATOM 768 C C . THR A 1 95 ? 1.127 9.923 -7.560 1.00 90.00 95 THR A C 1
ATOM 770 O O . THR A 1 95 ? 0.028 9.413 -7.352 1.00 90.00 95 THR A O 1
ATOM 773 N N . VAL A 1 96 ? 2.156 9.793 -6.718 1.00 90.56 96 VAL A N 1
ATOM 774 C CA . VAL A 1 96 ? 2.066 9.046 -5.455 1.00 90.56 96 VAL A CA 1
ATOM 775 C C . VAL A 1 96 ? 1.090 9.727 -4.500 1.00 90.56 96 VAL A C 1
ATOM 777 O O . VAL A 1 96 ? 0.243 9.064 -3.912 1.00 90.56 96 VAL A O 1
ATOM 780 N N . LEU A 1 97 ? 1.145 11.057 -4.395 1.00 90.44 97 LEU A N 1
ATOM 781 C CA . LEU A 1 97 ? 0.232 11.817 -3.543 1.00 90.44 97 LEU A CA 1
ATOM 782 C C . LEU A 1 97 ? -1.236 11.619 -3.947 1.00 90.44 97 LEU A C 1
ATOM 784 O O . LEU A 1 97 ? -2.078 11.391 -3.082 1.00 90.44 97 LEU A O 1
ATOM 788 N N . HIS A 1 98 ? -1.548 11.682 -5.242 1.00 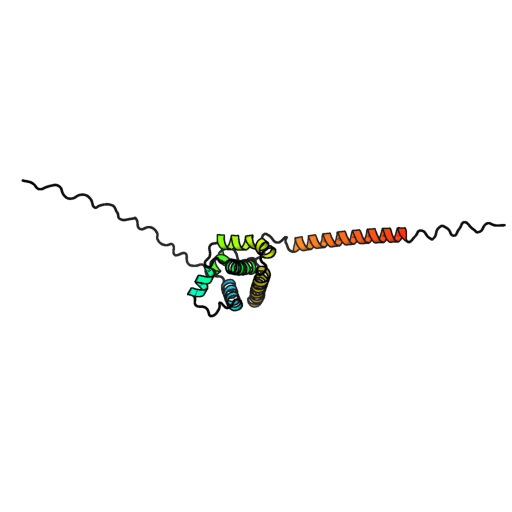91.75 98 HIS A N 1
ATOM 789 C CA . HIS A 1 98 ? -2.905 11.440 -5.734 1.00 91.75 98 HIS A CA 1
ATOM 790 C C . HIS A 1 98 ? -3.354 10.000 -5.498 1.00 91.75 98 HIS A C 1
ATOM 792 O O . HIS A 1 98 ? -4.499 9.782 -5.107 1.00 91.75 98 HIS A O 1
ATOM 798 N N . ALA A 1 99 ? -2.463 9.026 -5.694 1.00 91.50 99 ALA A N 1
ATOM 799 C CA . ALA A 1 99 ? -2.757 7.625 -5.425 1.00 91.50 99 ALA A CA 1
ATOM 800 C C . ALA A 1 99 ? -3.096 7.376 -3.946 1.00 91.50 99 ALA A C 1
ATOM 802 O O . ALA A 1 99 ? -4.052 6.658 -3.659 1.00 91.50 99 ALA A O 1
ATOM 803 N N . ILE A 1 100 ? -2.367 8.016 -3.027 1.00 90.19 100 ILE A N 1
ATOM 804 C CA . ILE A 1 100 ? -2.634 7.925 -1.586 1.00 90.19 100 ILE A CA 1
ATOM 805 C C . ILE A 1 100 ? -3.954 8.617 -1.231 1.00 90.19 100 ILE A C 1
ATOM 807 O O . ILE A 1 100 ? -4.812 8.024 -0.590 1.00 90.19 100 ILE A O 1
ATOM 811 N N . LYS A 1 101 ? -4.183 9.845 -1.713 1.00 89.69 101 LYS A N 1
ATOM 812 C CA . LYS A 1 101 ? -5.439 10.577 -1.452 1.00 89.69 101 LYS A CA 1
ATOM 813 C C . LYS A 1 101 ? -6.683 9.873 -1.996 1.00 89.69 101 LYS A C 1
ATOM 815 O O . LYS A 1 101 ? -7.769 10.052 -1.464 1.00 89.69 101 LYS A O 1
ATOM 820 N N . SER A 1 102 ? -6.536 9.097 -3.067 1.00 91.44 102 SER A N 1
ATOM 821 C CA . SER A 1 102 ? -7.655 8.379 -3.685 1.00 91.44 102 SER A CA 1
ATOM 822 C C . SER A 1 102 ? -7.967 7.049 -2.991 1.00 91.44 102 SER A C 1
ATOM 824 O O . SER A 1 102 ? -8.882 6.358 -3.425 1.00 91.44 102 SER A O 1
ATOM 826 N N . HIS A 1 103 ? -7.224 6.674 -1.942 1.00 93.44 103 HIS A N 1
ATOM 827 C CA . HIS A 1 103 ? -7.346 5.374 -1.284 1.00 93.44 103 HIS A CA 1
ATOM 828 C C . HIS A 1 103 ? -8.769 5.081 -0.793 1.00 93.44 103 HIS A C 1
ATOM 830 O O . HIS A 1 103 ? -9.369 4.090 -1.206 1.00 93.44 103 HIS A O 1
ATOM 836 N N . GLU A 1 104 ? -9.333 5.980 0.015 1.00 90.19 104 GLU A N 1
ATOM 837 C CA . GLU A 1 104 ? -10.687 5.842 0.566 1.00 90.19 104 GLU A CA 1
ATOM 838 C C . GLU A 1 104 ? -11.751 5.801 -0.535 1.00 90.19 104 GLU A C 1
ATOM 840 O O . GLU A 1 104 ? -12.680 4.994 -0.497 1.00 90.19 104 GLU A O 1
ATOM 845 N N . MET A 1 105 ? -11.589 6.637 -1.565 1.00 91.81 105 MET A N 1
ATOM 846 C CA . MET A 1 105 ? -12.487 6.657 -2.717 1.00 91.81 105 MET A CA 1
ATOM 847 C C . MET A 1 105 ? -12.478 5.309 -3.447 1.00 91.81 105 MET A C 1
ATOM 849 O O . MET A 1 105 ? -13.539 4.794 -3.799 1.00 91.81 105 MET A O 1
ATOM 853 N N . TYR A 1 106 ? -11.300 4.723 -3.673 1.00 93.56 106 TYR A N 1
ATOM 854 C CA . TYR A 1 106 ? -11.206 3.428 -4.336 1.00 93.56 106 TYR A CA 1
ATOM 855 C C . TYR A 1 106 ? -11.774 2.298 -3.480 1.00 93.56 106 TYR A C 1
ATOM 857 O O . TYR A 1 106 ? -12.491 1.464 -4.026 1.00 93.56 106 TYR A O 1
ATOM 865 N N . LEU A 1 107 ? -11.535 2.296 -2.164 1.00 91.00 107 LEU A N 1
ATOM 866 C CA . LEU A 1 107 ? -12.149 1.326 -1.250 1.00 91.00 107 LEU A CA 1
ATOM 867 C C . LEU A 1 107 ? -13.678 1.391 -1.283 1.00 91.00 107 LEU A C 1
ATOM 869 O O . LEU A 1 107 ? -14.336 0.357 -1.267 1.00 91.00 107 LEU A O 1
ATOM 873 N N . LYS A 1 108 ? -14.245 2.598 -1.363 1.00 91.62 108 LYS A N 1
ATOM 874 C CA . LYS A 1 108 ? -15.696 2.792 -1.348 1.00 91.62 108 LYS A CA 1
ATOM 875 C C . LYS A 1 108 ? -16.375 2.448 -2.677 1.00 91.62 108 LYS A C 1
ATOM 877 O O . LYS A 1 108 ? -17.497 1.953 -2.669 1.00 91.62 108 LYS A O 1
ATOM 882 N N . TYR A 1 109 ? -15.737 2.750 -3.811 1.00 92.56 109 TYR A N 1
ATOM 883 C CA . TYR A 1 109 ? -16.410 2.749 -5.120 1.00 92.56 109 TYR A CA 1
ATOM 884 C C . TYR A 1 109 ? -15.794 1.824 -6.179 1.00 92.56 109 TYR A C 1
ATOM 886 O O . TYR A 1 109 ? -16.334 1.738 -7.285 1.00 92.56 109 TYR A O 1
ATOM 894 N N . SER A 1 110 ? -14.665 1.160 -5.917 1.00 93.81 110 SER A N 1
ATOM 895 C CA . SER A 1 110 ? -14.114 0.153 -6.832 1.00 93.81 110 SER A CA 1
ATOM 896 C C . SER A 1 110 ? -14.290 -1.247 -6.260 1.00 93.81 110 SER A C 1
ATOM 898 O O . SER A 1 110 ? -13.685 -1.597 -5.250 1.00 93.81 110 SER A O 1
ATOM 900 N N . ALA A 1 111 ? -15.073 -2.069 -6.961 1.00 91.69 111 ALA A N 1
ATOM 901 C CA . ALA A 1 111 ? -15.369 -3.442 -6.557 1.00 91.69 111 ALA A CA 1
ATOM 902 C C . ALA A 1 111 ? -14.104 -4.302 -6.384 1.00 91.69 111 ALA A C 1
ATOM 904 O O . ALA A 1 111 ? -14.025 -5.113 -5.467 1.00 91.69 111 ALA A O 1
ATOM 905 N N . ASN A 1 112 ? -13.092 -4.093 -7.232 1.00 93.12 112 ASN A N 1
ATOM 906 C CA . ASN A 1 112 ? -11.894 -4.936 -7.250 1.00 93.12 112 ASN A CA 1
ATOM 907 C C . ASN A 1 112 ? -10.726 -4.338 -6.458 1.00 93.12 112 ASN A C 1
ATOM 909 O O . ASN A 1 112 ? -9.743 -5.031 -6.202 1.00 93.12 112 ASN A O 1
ATOM 913 N N . TYR A 1 113 ? -10.795 -3.059 -6.075 1.00 96.00 113 TYR A N 1
ATOM 914 C CA . TYR A 1 113 ? -9.669 -2.399 -5.417 1.00 96.00 113 TYR A CA 1
ATOM 915 C C . TYR A 1 113 ? -9.346 -3.021 -4.056 1.00 96.00 113 TYR A C 1
ATOM 917 O O . TYR A 1 113 ? -8.170 -3.213 -3.757 1.00 96.00 113 TYR A O 1
ATOM 925 N N . GLY A 1 114 ? -10.365 -3.378 -3.265 1.00 93.88 114 GLY A N 1
ATOM 926 C CA . GLY A 1 114 ? -10.176 -3.993 -1.946 1.00 93.88 114 GLY A CA 1
ATOM 927 C C . GLY A 1 114 ? -9.320 -5.260 -2.007 1.00 93.88 114 GLY A C 1
ATOM 928 O O . GLY A 1 114 ? -8.318 -5.350 -1.305 1.00 93.88 114 GLY A O 1
ATOM 929 N N . GLN A 1 115 ? -9.636 -6.172 -2.930 1.00 95.31 115 GLN A N 1
ATOM 930 C CA . GLN A 1 115 ? -8.887 -7.421 -3.130 1.00 95.31 115 GLN A CA 1
ATOM 931 C C . GLN A 1 115 ? -7.428 -7.162 -3.526 1.00 95.31 115 GLN A C 1
ATOM 933 O O . GLN A 1 115 ? -6.498 -7.769 -2.998 1.00 95.31 115 GLN A O 1
ATOM 938 N N . VAL A 1 116 ? -7.212 -6.226 -4.451 1.00 96.00 116 VAL A N 1
ATOM 939 C CA . VAL A 1 116 ? -5.869 -5.880 -4.929 1.00 96.00 116 VAL A CA 1
ATOM 940 C C . VAL A 1 116 ? -5.044 -5.199 -3.831 1.00 96.00 116 VAL A C 1
ATOM 942 O O . VAL A 1 116 ? -3.836 -5.422 -3.730 1.00 96.00 116 VAL A O 1
ATOM 945 N N . TYR A 1 117 ? -5.682 -4.369 -3.006 1.00 96.56 117 TYR A N 1
ATOM 946 C CA . TYR A 1 117 ? -5.049 -3.710 -1.868 1.00 96.56 117 TYR A CA 1
ATOM 947 C C . TYR A 1 117 ? -4.706 -4.682 -0.741 1.00 96.56 117 TYR A C 1
ATOM 949 O O . TYR A 1 117 ? -3.605 -4.604 -0.197 1.00 96.56 117 TYR A O 1
ATOM 957 N N . GLU A 1 118 ? -5.592 -5.624 -0.433 1.00 95.06 118 GLU A N 1
ATOM 958 C CA . GLU A 1 118 ? -5.334 -6.693 0.530 1.00 95.06 118 GLU A CA 1
ATOM 959 C C . GLU A 1 118 ? -4.136 -7.545 0.092 1.00 95.06 118 GLU A C 1
ATOM 961 O O . GLU A 1 118 ? -3.198 -7.743 0.865 1.00 95.06 118 GLU A O 1
ATOM 966 N N . GLN A 1 119 ? -4.106 -7.959 -1.180 1.00 97.31 119 GLN A N 1
ATOM 967 C CA . GLN A 1 119 ? -2.983 -8.708 -1.744 1.00 97.31 119 GLN A CA 1
ATOM 968 C C . GLN A 1 119 ? -1.666 -7.923 -1.641 1.00 97.31 119 GLN A C 1
ATOM 970 O O . GLN A 1 119 ? -0.651 -8.472 -1.210 1.00 97.31 119 GLN A O 1
ATOM 975 N N . ALA A 1 120 ? -1.675 -6.635 -2.003 1.00 97.00 120 ALA A N 1
ATOM 976 C CA . ALA A 1 120 ? -0.498 -5.776 -1.885 1.00 97.00 120 ALA A CA 1
ATOM 977 C C . ALA A 1 120 ? -0.036 -5.641 -0.425 1.00 97.00 120 ALA A C 1
ATOM 979 O O . ALA A 1 120 ? 1.150 -5.787 -0.138 1.00 97.00 120 ALA A O 1
ATOM 980 N N . THR A 1 121 ? -0.970 -5.404 0.497 1.00 96.00 121 THR A N 1
ATOM 981 C CA . THR A 1 121 ? -0.697 -5.260 1.934 1.00 96.00 121 THR A CA 1
ATOM 982 C C . THR A 1 121 ? -0.088 -6.527 2.513 1.00 96.00 121 THR A C 1
ATOM 984 O O . THR A 1 121 ? 0.905 -6.441 3.230 1.00 96.00 121 THR A O 1
ATOM 987 N N . LYS A 1 122 ? -0.617 -7.703 2.157 1.00 96.00 122 LYS A N 1
ATOM 988 C CA . LYS A 1 122 ? -0.076 -8.993 2.596 1.00 96.00 122 LYS A CA 1
ATOM 989 C C . LYS A 1 122 ? 1.374 -9.180 2.150 1.00 96.00 122 LYS A C 1
ATOM 991 O O . LYS A 1 122 ? 2.232 -9.451 2.982 1.00 96.00 122 LYS A O 1
ATOM 996 N N . ILE A 1 123 ? 1.663 -8.942 0.868 1.00 97.50 123 ILE A N 1
ATOM 997 C CA . ILE A 1 123 ? 3.024 -9.046 0.314 1.00 97.50 123 ILE A CA 1
ATOM 998 C C . ILE A 1 123 ? 3.989 -8.114 1.050 1.00 97.50 123 ILE A C 1
ATOM 1000 O O . ILE A 1 123 ? 5.089 -8.523 1.418 1.00 97.50 123 ILE A O 1
ATOM 1004 N N . VAL A 1 124 ? 3.582 -6.862 1.269 1.00 96.12 124 VAL A N 1
ATOM 1005 C CA . VAL A 1 124 ? 4.415 -5.868 1.953 1.00 96.12 124 VAL A CA 1
ATOM 1006 C C . VAL A 1 124 ? 4.619 -6.237 3.424 1.00 96.12 124 VAL A C 1
ATOM 1008 O O . VAL A 1 124 ? 5.734 -6.112 3.918 1.00 96.12 124 VAL A O 1
ATOM 1011 N N . ALA A 1 125 ? 3.582 -6.711 4.117 1.00 93.69 125 ALA A N 1
ATOM 1012 C CA . ALA A 1 125 ? 3.657 -7.099 5.522 1.00 93.69 125 ALA A CA 1
ATOM 1013 C C . ALA A 1 125 ? 4.546 -8.331 5.742 1.00 93.69 125 ALA A C 1
ATOM 1015 O O . ALA A 1 125 ? 5.357 -8.340 6.668 1.00 93.69 125 ALA A O 1
ATOM 1016 N N . ASP A 1 126 ? 4.426 -9.347 4.887 1.00 94.88 126 ASP A N 1
ATOM 1017 C CA . ASP A 1 126 ? 5.262 -10.547 4.955 1.00 94.88 126 ASP A CA 1
ATOM 1018 C C . ASP A 1 126 ? 6.727 -10.192 4.667 1.00 94.88 126 ASP A C 1
ATOM 1020 O O . ASP A 1 126 ? 7.614 -10.524 5.455 1.00 94.88 126 ASP A O 1
ATOM 1024 N N . LEU A 1 127 ? 6.977 -9.385 3.630 1.00 96.38 127 LEU A N 1
ATOM 1025 C CA . LEU A 1 127 ? 8.319 -8.890 3.328 1.00 96.38 127 LEU A CA 1
ATOM 1026 C C . LEU A 1 127 ? 8.897 -8.026 4.461 1.00 96.38 127 LEU A C 1
ATOM 1028 O O . LEU A 1 127 ? 10.084 -8.119 4.770 1.00 96.38 127 LEU A O 1
ATOM 1032 N N . ALA A 1 128 ? 8.078 -7.182 5.091 1.00 93.94 128 ALA A N 1
ATOM 1033 C CA . ALA A 1 128 ? 8.509 -6.340 6.203 1.00 93.94 128 ALA A CA 1
ATOM 1034 C C . ALA A 1 128 ? 8.962 -7.189 7.398 1.00 93.94 128 ALA A C 1
ATOM 1036 O O . ALA A 1 128 ? 9.997 -6.894 7.996 1.00 93.94 128 ALA A O 1
ATOM 1037 N N . LYS A 1 129 ? 8.248 -8.283 7.697 1.00 93.38 129 LYS A N 1
ATOM 1038 C CA . LYS A 1 129 ? 8.652 -9.256 8.724 1.00 93.38 129 LYS A CA 1
ATOM 1039 C C . LYS A 1 129 ? 9.965 -9.948 8.361 1.00 93.38 129 LYS A C 1
ATOM 1041 O O . LYS A 1 129 ? 10.864 -10.003 9.196 1.00 93.38 129 LYS A O 1
ATOM 1046 N N . GLU A 1 130 ? 10.094 -10.433 7.125 1.00 95.31 130 GLU A N 1
ATOM 1047 C CA . GLU A 1 130 ? 11.306 -11.109 6.640 1.00 95.31 130 GLU A CA 1
ATOM 1048 C C . GLU A 1 130 ? 12.544 -10.206 6.722 1.00 95.31 130 GLU A C 1
ATOM 1050 O O . GLU A 1 130 ? 13.592 -10.612 7.222 1.00 95.31 130 GLU A O 1
ATOM 1055 N N . MET A 1 131 ? 12.412 -8.956 6.274 1.00 95.06 131 MET A N 1
ATOM 1056 C CA . MET A 1 131 ? 13.507 -7.985 6.239 1.00 95.06 131 MET A CA 1
ATOM 1057 C C . MET A 1 131 ? 13.681 -7.210 7.554 1.00 95.06 131 MET A C 1
ATOM 1059 O O . MET A 1 131 ? 14.565 -6.357 7.636 1.00 95.06 131 MET A O 1
ATOM 1063 N N . ARG A 1 132 ? 12.851 -7.483 8.572 1.00 93.12 132 ARG A N 1
ATOM 1064 C CA . ARG A 1 132 ? 12.802 -6.755 9.856 1.00 93.12 132 ARG A CA 1
ATOM 1065 C C . ARG A 1 132 ? 12.680 -5.235 9.673 1.00 93.12 132 ARG A C 1
ATOM 1067 O O . ARG A 1 132 ? 13.334 -4.457 10.367 1.00 93.12 132 ARG A O 1
ATOM 1074 N N . VAL A 1 133 ? 11.852 -4.819 8.717 1.00 90.62 133 VAL A N 1
ATOM 1075 C CA . VAL A 1 133 ? 11.545 -3.414 8.436 1.00 90.62 133 VAL A CA 1
ATOM 1076 C C . VAL A 1 133 ? 10.281 -3.032 9.192 1.00 90.62 133 VAL A C 1
ATOM 1078 O O . VAL A 1 133 ? 9.251 -3.693 9.081 1.00 90.62 133 VAL A O 1
ATOM 1081 N N . TYR A 1 134 ? 10.348 -1.937 9.939 1.00 87.19 134 TYR A N 1
ATOM 1082 C CA . TYR A 1 134 ? 9.224 -1.433 10.719 1.00 87.19 134 TYR A CA 1
ATOM 1083 C C . TYR A 1 134 ? 8.604 -0.215 10.032 1.00 87.19 134 TYR A C 1
ATOM 1085 O O . TYR A 1 134 ? 9.325 0.535 9.363 1.00 87.19 134 TYR A O 1
ATOM 1093 N N . PRO A 1 135 ? 7.286 0.007 10.175 1.00 87.56 135 PRO A N 1
ATOM 1094 C CA . PRO A 1 135 ? 6.660 1.231 9.705 1.00 87.56 135 PRO A CA 1
ATOM 1095 C C . PRO A 1 135 ? 7.377 2.444 10.302 1.00 87.56 135 PRO A C 1
ATOM 1097 O O . PRO A 1 135 ? 7.645 2.496 11.504 1.00 87.56 135 PRO A O 1
ATOM 1100 N N . MET A 1 136 ? 7.678 3.438 9.472 1.00 81.81 136 MET A N 1
ATOM 1101 C CA . MET A 1 136 ? 8.071 4.743 9.974 1.00 81.81 136 MET A CA 1
ATOM 1102 C C . MET A 1 136 ? 6.852 5.303 10.702 1.00 81.81 136 MET A C 1
ATOM 1104 O O . MET A 1 136 ? 5.810 5.486 10.077 1.00 81.81 136 MET A O 1
ATOM 1108 N N . GLY A 1 137 ? 6.964 5.549 12.012 1.00 60.12 137 GLY A N 1
ATOM 1109 C CA . GLY A 1 137 ? 5.875 5.970 12.913 1.00 60.12 137 GLY A CA 1
ATOM 1110 C C . GLY A 1 137 ? 5.210 7.319 12.588 1.00 60.12 137 GLY A C 1
ATOM 1111 O O . GLY A 1 137 ? 4.669 7.979 13.464 1.00 60.12 137 GLY A O 1
ATOM 1112 N N . GLN A 1 138 ? 5.272 7.766 11.335 1.00 51.53 138 GLN A N 1
ATOM 1113 C CA . GLN A 1 138 ? 4.754 9.018 10.819 1.00 51.53 138 GLN A CA 1
ATOM 1114 C C . GLN A 1 138 ? 3.871 8.771 9.585 1.00 51.53 138 GLN A C 1
ATOM 1116 O O . GLN A 1 138 ? 4.184 9.237 8.489 1.00 51.53 138 GLN A O 1
ATOM 1121 N N . TYR A 1 139 ? 2.725 8.100 9.747 1.00 49.00 139 TYR A N 1
ATOM 1122 C CA . TYR A 1 139 ? 1.595 8.309 8.832 1.00 49.00 139 TYR A CA 1
ATOM 1123 C C . TYR A 1 139 ? 0.506 9.145 9.501 1.00 49.00 139 TYR A C 1
ATOM 1125 O O . TYR A 1 139 ? -0.335 8.671 10.254 1.00 49.00 139 TYR A O 1
ATOM 1133 N N . ARG A 1 140 ? 0.576 10.435 9.156 1.00 47.56 140 ARG A N 1
ATOM 1134 C CA . ARG A 1 140 ? -0.213 11.613 9.547 1.00 47.56 140 ARG A CA 1
ATOM 1135 C C . ARG A 1 140 ? -1.750 11.533 9.428 1.00 47.56 140 ARG A C 1
ATOM 1137 O O . ARG A 1 140 ? -2.367 12.586 9.475 1.00 47.56 140 ARG A O 1
ATOM 1144 N N . HIS A 1 141 ? -2.381 10.368 9.279 1.00 43.88 141 HIS A N 1
ATOM 1145 C CA . HIS A 1 141 ? -3.854 10.268 9.250 1.00 43.88 141 HIS A CA 1
ATOM 1146 C C . HIS A 1 141 ? -4.448 9.001 9.877 1.00 43.88 141 HIS A C 1
ATOM 1148 O O . HIS A 1 141 ? -5.652 8.802 9.779 1.00 43.88 141 HIS A O 1
ATOM 1154 N N . TYR A 1 142 ? -3.660 8.198 10.587 1.00 45.91 142 TYR A N 1
ATOM 1155 C CA . TYR A 1 142 ? -4.253 7.362 11.622 1.00 45.91 142 TYR A CA 1
ATOM 1156 C C . TYR A 1 142 ? -4.360 8.231 12.867 1.00 45.91 142 TYR A C 1
ATOM 1158 O O . TYR A 1 142 ? -3.361 8.788 13.327 1.00 45.91 142 TYR A O 1
ATOM 1166 N N . VAL A 1 143 ? -5.578 8.386 13.384 1.00 46.91 143 VAL A N 1
ATOM 1167 C CA . VAL A 1 143 ? -5.793 8.589 14.819 1.00 46.91 143 VAL A CA 1
ATOM 1168 C C . VAL A 1 143 ? -4.782 7.648 15.479 1.00 46.91 143 VAL A C 1
ATOM 1170 O O . VAL A 1 143 ? -4.774 6.466 15.143 1.00 46.91 143 VAL A O 1
ATOM 1173 N N . SER A 1 144 ? -3.805 8.185 16.228 1.00 53.75 144 SER A N 1
ATOM 1174 C CA . SER A 1 144 ? -2.761 7.379 16.883 1.00 53.75 144 SER A CA 1
ATOM 1175 C C . SER A 1 144 ? -3.415 6.106 17.402 1.00 53.75 144 SER A C 1
ATOM 1177 O O . SER A 1 144 ? -4.496 6.201 17.981 1.00 53.75 144 SER A O 1
ATOM 1179 N N . SER A 1 145 ? -2.824 4.934 17.177 1.00 58.56 145 SER A N 1
ATOM 1180 C CA . SER A 1 145 ? -3.388 3.680 17.689 1.00 58.56 145 SER A CA 1
ATOM 1181 C C . SER A 1 145 ? -3.720 3.799 19.181 1.00 58.56 145 SER A C 1
ATOM 1183 O O . SER A 1 145 ? -4.696 3.231 19.641 1.00 58.56 145 SER A O 1
ATOM 1185 N N . GLU A 1 146 ? -2.982 4.640 19.906 1.00 61.59 146 GLU A N 1
ATOM 1186 C CA . GLU A 1 146 ? -3.266 5.072 21.273 1.00 61.59 146 GLU A CA 1
ATOM 1187 C C . GLU A 1 146 ? -4.574 5.871 21.412 1.00 61.59 146 GLU A C 1
ATOM 1189 O O . GLU A 1 146 ? -5.405 5.530 22.236 1.00 61.59 146 GLU A O 1
ATOM 1194 N N . SER A 1 147 ? -4.833 6.867 20.564 1.00 60.72 147 SER A N 1
ATOM 1195 C CA . SER A 1 147 ? -6.117 7.586 20.534 1.00 60.72 147 SER A CA 1
ATOM 1196 C C . SER A 1 147 ? -7.298 6.757 20.000 1.00 60.72 147 SER A C 1
ATOM 1198 O O . SER A 1 147 ? -8.434 6.999 20.405 1.00 60.72 147 SER A O 1
ATOM 1200 N N . GLU A 1 148 ? -7.068 5.764 19.130 1.00 69.81 148 GLU A N 1
ATOM 1201 C CA . GLU A 1 148 ? -8.103 4.785 18.756 1.00 69.81 148 GLU A CA 1
ATOM 1202 C C . GLU A 1 148 ? -8.409 3.864 19.939 1.00 69.81 148 GLU A C 1
ATOM 1204 O O . GLU A 1 148 ? -9.578 3.652 20.258 1.00 69.81 148 GLU A O 1
ATOM 1209 N N . LEU A 1 149 ? -7.375 3.385 20.637 1.00 81.62 149 LEU A N 1
ATOM 1210 C CA . LEU A 1 149 ? -7.518 2.619 21.873 1.00 81.62 149 LEU A CA 1
ATOM 1211 C C . LEU A 1 149 ? -8.237 3.434 22.950 1.00 81.62 149 LEU A C 1
ATOM 1213 O O . LEU A 1 149 ? -9.189 2.931 23.532 1.00 81.62 149 LEU A O 1
ATOM 1217 N N . GLU A 1 150 ? -7.882 4.702 23.157 1.00 81.69 150 GLU A N 1
ATOM 1218 C CA . GLU A 1 150 ? -8.588 5.596 24.081 1.00 81.69 150 GLU A CA 1
ATOM 1219 C C . GLU A 1 150 ? -10.054 5.788 23.682 1.00 81.69 150 GLU A C 1
ATOM 1221 O O . GLU A 1 150 ? -10.938 5.776 24.538 1.00 81.69 150 GLU A O 1
ATOM 1226 N N . SER A 1 151 ? -10.344 5.957 22.389 1.00 75.31 151 SER A N 1
ATOM 1227 C CA . SER A 1 151 ? -11.721 6.083 21.901 1.00 75.31 151 SER A CA 1
ATOM 1228 C C . SER A 1 151 ? -12.524 4.800 22.138 1.00 75.31 151 SER A C 1
ATOM 1230 O O . SER A 1 151 ? -13.691 4.859 22.540 1.00 75.31 151 SER A O 1
ATOM 1232 N N . LEU A 1 152 ? -11.913 3.635 21.915 1.00 85.69 152 LEU A N 1
ATOM 1233 C CA . LEU A 1 152 ? -12.518 2.336 22.208 1.00 85.69 152 LEU A CA 1
ATOM 1234 C C . LEU A 1 152 ? -12.732 2.150 23.713 1.00 85.69 152 LEU A C 1
ATOM 1236 O O . LEU A 1 152 ? -13.797 1.690 24.121 1.00 85.69 152 LEU A O 1
ATOM 1240 N N . GLN A 1 153 ? -11.779 2.581 24.538 1.00 93.88 153 GLN A N 1
ATOM 1241 C CA . GLN A 1 153 ? -11.867 2.528 25.994 1.00 93.88 153 GLN A CA 1
ATOM 1242 C C . GLN A 1 153 ? -13.022 3.389 26.515 1.00 93.88 153 GLN A C 1
ATOM 1244 O O . GLN A 1 153 ? -13.878 2.893 27.240 1.00 93.88 153 GLN A O 1
ATOM 1249 N N . ARG A 1 154 ? -13.149 4.633 26.032 1.00 90.50 154 ARG A N 1
ATOM 1250 C CA . ARG A 1 154 ? -14.295 5.506 26.353 1.00 90.50 154 ARG A CA 1
ATOM 1251 C C . ARG A 1 154 ? -15.626 4.893 25.926 1.00 90.50 154 ARG A C 1
ATOM 1253 O O . ARG A 1 154 ? -16.638 5.061 26.600 1.00 90.50 154 ARG A O 1
ATOM 1260 N N . THR A 1 155 ? -15.641 4.193 24.793 1.00 91.69 155 THR A N 1
ATOM 1261 C CA . THR A 1 155 ? -16.846 3.503 24.317 1.00 91.69 155 THR A CA 1
ATOM 1262 C C . THR A 1 155 ? -17.221 2.353 25.252 1.00 91.69 155 THR A C 1
ATOM 1264 O O . THR A 1 155 ? -18.394 2.218 25.596 1.00 91.69 155 THR A O 1
ATOM 1267 N N . LEU A 1 156 ? -16.241 1.567 25.711 1.00 95.38 156 LEU A N 1
ATOM 1268 C CA . LEU A 1 156 ? -16.455 0.519 26.711 1.00 95.38 156 LEU A CA 1
ATOM 1269 C C . LEU A 1 156 ? -16.987 1.095 28.028 1.00 95.38 156 LEU A C 1
ATOM 1271 O O . LEU A 1 156 ? -18.001 0.604 28.519 1.00 95.38 156 LEU A O 1
ATOM 1275 N N . ASP A 1 157 ? -16.393 2.172 28.543 1.00 95.94 157 ASP A N 1
ATOM 1276 C CA . ASP A 1 157 ? -16.824 2.807 29.796 1.00 95.94 157 ASP A CA 1
ATOM 1277 C C . ASP A 1 157 ? -18.276 3.318 29.720 1.00 95.94 157 ASP A C 1
ATOM 1279 O O . ASP A 1 157 ? -19.083 3.119 30.636 1.00 95.94 157 ASP A O 1
ATOM 1283 N N . ASN A 1 158 ? -18.656 3.923 28.590 1.00 94.69 158 ASN A N 1
ATOM 1284 C CA . ASN A 1 158 ? -20.025 4.388 28.353 1.00 94.69 158 ASN A CA 1
ATOM 1285 C C . ASN A 1 158 ? -21.033 3.229 28.303 1.00 94.69 158 ASN A C 1
ATOM 1287 O O . ASN A 1 158 ? -22.138 3.329 28.849 1.00 94.69 158 ASN A O 1
ATOM 1291 N N . LEU A 1 159 ? -20.665 2.117 27.660 1.00 94.00 159 LEU A N 1
ATOM 1292 C CA . LEU A 1 159 ? -21.503 0.918 27.605 1.00 94.00 159 LEU A CA 1
ATOM 1293 C C . LEU A 1 159 ? -21.644 0.271 28.987 1.00 94.00 159 LEU A C 1
ATOM 1295 O O . LEU A 1 159 ? -22.749 -0.127 29.354 1.00 94.00 159 LEU A O 1
ATOM 1299 N N . GLN A 1 160 ? -20.565 0.234 29.771 1.00 96.00 160 GLN A N 1
ATOM 1300 C CA . GLN A 1 160 ? -20.564 -0.257 31.149 1.00 96.00 160 GLN A CA 1
ATOM 1301 C C . GLN A 1 160 ? -21.538 0.552 32.018 1.00 96.00 160 GLN A C 1
ATOM 1303 O O . GLN A 1 160 ? -22.435 -0.009 32.644 1.00 96.00 160 GLN A O 1
ATOM 1308 N N . THR A 1 161 ? -21.437 1.883 31.953 1.00 95.56 161 THR A N 1
ATOM 1309 C CA . THR A 1 161 ? -22.318 2.811 32.680 1.00 95.56 161 THR A CA 1
ATOM 1310 C C . THR A 1 161 ? -23.785 2.612 32.294 1.00 95.56 161 THR A C 1
ATOM 1312 O O . THR A 1 161 ? -24.677 2.567 33.142 1.00 95.56 161 THR A O 1
ATOM 1315 N N . THR A 1 162 ? -24.048 2.440 30.996 1.00 94.69 162 THR A N 1
ATOM 1316 C CA . THR A 1 162 ? -25.402 2.189 30.485 1.00 94.69 162 THR A CA 1
ATOM 1317 C C . THR A 1 162 ? -25.957 0.864 31.011 1.00 94.69 162 THR A C 1
ATOM 1319 O O . THR A 1 162 ? -27.122 0.787 31.407 1.00 94.69 162 THR A O 1
ATOM 1322 N N . LEU A 1 163 ? -25.128 -0.178 31.048 1.00 95.69 163 LEU A N 1
ATOM 1323 C CA . LEU A 1 163 ? -25.497 -1.497 31.548 1.00 95.69 163 LEU A CA 1
ATOM 1324 C C . LEU A 1 163 ? -25.809 -1.471 33.050 1.00 95.69 163 LEU A C 1
ATOM 1326 O O . LEU A 1 163 ? -26.798 -2.074 33.471 1.00 95.69 163 LEU A O 1
ATOM 1330 N N . ASP A 1 164 ? -25.036 -0.731 33.843 1.00 95.50 164 ASP A N 1
ATOM 1331 C CA . ASP A 1 164 ? -25.289 -0.563 35.277 1.00 95.50 164 ASP A CA 1
ATOM 1332 C C . ASP A 1 164 ? -26.588 0.209 35.538 1.00 95.50 164 ASP A C 1
ATOM 1334 O O . ASP A 1 164 ? -27.419 -0.227 36.336 1.00 95.50 164 ASP A O 1
ATOM 1338 N N . HIS A 1 165 ? -26.854 1.274 34.775 1.00 93.31 165 HIS A N 1
ATOM 1339 C CA . HIS A 1 165 ? -28.135 1.984 34.841 1.00 93.31 165 HIS A CA 1
ATOM 1340 C C . HIS A 1 165 ? -29.328 1.073 34.516 1.00 93.31 165 HIS A C 1
ATOM 1342 O O . HIS A 1 165 ? -30.371 1.142 35.174 1.00 93.31 165 HIS A O 1
ATOM 1348 N N . VAL A 1 166 ? -29.202 0.208 33.506 1.00 94.75 166 VAL A N 1
ATOM 1349 C CA . VAL A 1 166 ? -30.256 -0.755 33.157 1.00 94.75 166 VAL A CA 1
ATOM 1350 C C . VAL A 1 166 ? -30.444 -1.781 34.274 1.00 94.75 166 VAL A C 1
ATOM 1352 O O . VAL A 1 166 ? -31.585 -2.037 34.659 1.00 94.75 166 VAL A O 1
ATOM 1355 N N . LYS A 1 167 ? -29.362 -2.325 34.844 1.00 92.62 167 LYS A N 1
ATOM 1356 C CA . LYS A 1 167 ? -29.430 -3.254 35.986 1.00 92.62 167 LYS A CA 1
ATOM 1357 C C . LYS A 1 167 ? -30.127 -2.632 37.191 1.00 92.62 167 LYS A C 1
ATOM 1359 O O . LYS A 1 167 ? -30.987 -3.279 37.785 1.00 92.62 167 LYS A O 1
ATOM 1364 N N . ASP A 1 168 ? -29.815 -1.382 37.516 1.00 91.31 168 ASP A N 1
ATOM 1365 C CA . ASP A 1 168 ? -30.451 -0.665 38.621 1.00 91.31 168 ASP A CA 1
ATOM 1366 C C . ASP A 1 168 ? -31.941 -0.435 38.378 1.00 91.31 168 ASP A C 1
ATOM 1368 O O . ASP A 1 168 ? -32.758 -0.625 39.283 1.00 91.31 168 ASP A O 1
ATOM 1372 N N . ARG A 1 169 ? -32.326 -0.074 37.148 1.00 88.62 169 ARG A N 1
ATOM 1373 C CA . ARG A 1 169 ? -33.743 0.043 36.775 1.00 88.62 169 ARG A CA 1
ATOM 1374 C C . ARG A 1 169 ? -34.464 -1.294 36.873 1.00 88.62 169 ARG A C 1
ATOM 1376 O O . ARG A 1 169 ? -35.567 -1.337 37.412 1.00 88.62 169 ARG A O 1
ATOM 1383 N N . VAL A 1 170 ? -33.848 -2.375 36.395 1.00 89.69 170 VAL A N 1
ATOM 1384 C CA . VAL A 1 170 ? -34.407 -3.727 36.515 1.00 89.69 170 VAL A CA 1
ATOM 1385 C C . VAL A 1 170 ? -34.575 -4.092 37.983 1.00 89.69 170 VAL A C 1
ATOM 1387 O O . VAL A 1 170 ? -35.675 -4.467 38.359 1.00 89.69 170 VAL A O 1
ATOM 1390 N N . ARG A 1 171 ? -33.550 -3.906 38.825 1.00 85.69 171 ARG A N 1
ATOM 1391 C CA . ARG A 1 171 ? -33.600 -4.194 40.267 1.00 85.69 171 ARG A CA 1
ATOM 1392 C C . ARG A 1 171 ? -34.698 -3.410 40.985 1.00 85.69 171 ARG A C 1
ATOM 1394 O O . ARG A 1 171 ? -35.377 -3.970 41.837 1.00 85.69 171 ARG A O 1
ATOM 1401 N N . LYS A 1 172 ? -34.881 -2.127 40.658 1.00 82.44 172 LYS A N 1
ATOM 1402 C CA . LYS A 1 172 ? -35.967 -1.304 41.218 1.00 82.44 172 LYS A CA 1
ATOM 1403 C C . LYS A 1 172 ? -37.343 -1.802 40.760 1.00 82.44 1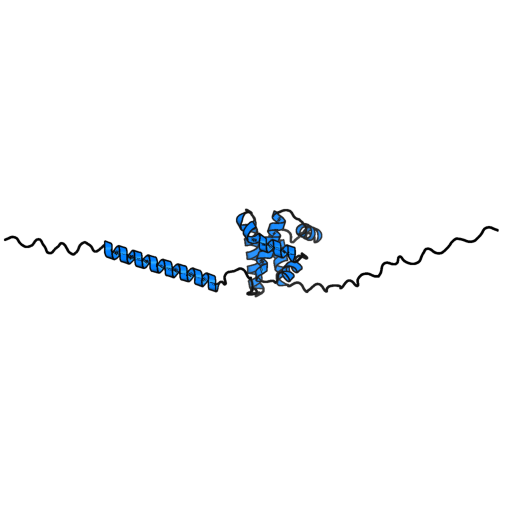72 LYS A C 1
ATOM 1405 O O . LYS A 1 172 ? -38.261 -1.860 41.569 1.00 82.44 172 LYS A O 1
ATOM 1410 N N . ASN A 1 173 ? -37.468 -2.231 39.504 1.00 78.31 173 ASN A N 1
ATOM 1411 C CA . ASN A 1 173 ? -38.727 -2.720 38.937 1.00 78.31 173 ASN A CA 1
ATOM 1412 C C . ASN A 1 173 ? -39.071 -4.174 39.306 1.00 78.31 173 ASN A C 1
ATOM 1414 O O . ASN A 1 173 ? -40.242 -4.534 39.264 1.00 78.31 173 ASN A O 1
ATOM 1418 N N . THR A 1 174 ? -38.101 -5.017 39.673 1.00 71.38 174 THR A N 1
ATOM 1419 C CA . THR A 1 174 ? -38.348 -6.385 40.170 1.00 71.38 174 THR A CA 1
ATOM 1420 C C . THR A 1 174 ? -38.623 -6.447 41.670 1.00 71.38 174 THR A C 1
ATOM 1422 O O . THR A 1 174 ? -38.972 -7.514 42.171 1.00 71.38 174 THR A O 1
ATOM 1425 N N . ASN A 1 175 ? -38.538 -5.320 42.386 1.00 59.72 175 ASN A N 1
ATOM 1426 C CA . ASN A 1 175 ? -38.767 -5.253 43.829 1.00 59.72 175 ASN A CA 1
ATOM 1427 C C . ASN A 1 175 ? -40.085 -4.585 44.316 1.00 59.72 175 ASN A C 1
ATOM 1429 O O . ASN A 1 175 ? -40.068 -4.050 45.421 1.00 59.72 175 ASN A O 1
ATOM 1433 N N . PRO A 1 176 ? -41.239 -4.608 43.605 1.00 55.16 176 PRO A N 1
ATOM 1434 C CA . PRO A 1 176 ? -42.489 -4.073 44.161 1.00 55.16 176 PRO A CA 1
ATOM 1435 C C . PRO A 1 176 ? -43.320 -5.078 44.993 1.00 55.16 176 PRO A C 1
ATOM 1437 O O . PRO A 1 176 ? -44.408 -4.734 45.436 1.00 55.16 176 PRO A O 1
ATOM 1440 N N . VAL A 1 177 ? -42.868 -6.319 45.236 1.00 54.31 177 VAL A N 1
ATOM 1441 C CA . VAL A 1 177 ? -43.760 -7.397 45.748 1.00 54.31 177 VAL A CA 1
ATOM 1442 C C . VAL A 1 177 ? -43.632 -7.691 47.257 1.00 54.31 177 VAL A C 1
ATOM 1444 O O . VAL A 1 177 ? -44.267 -8.616 47.756 1.00 54.31 177 VAL A O 1
ATOM 1447 N N . ARG A 1 178 ? -42.861 -6.926 48.045 1.00 53.22 178 ARG A N 1
ATOM 1448 C CA . ARG A 1 178 ? -42.690 -7.229 49.488 1.00 53.22 178 ARG A CA 1
ATOM 1449 C C . ARG A 1 178 ? -43.456 -6.364 50.491 1.00 53.22 178 ARG A C 1
ATOM 1451 O O . ARG A 1 178 ? -43.498 -6.759 51.650 1.00 53.22 178 ARG A O 1
ATOM 1458 N N . GLU A 1 179 ? -44.125 -5.286 50.087 1.00 53.28 179 GLU A N 1
ATOM 1459 C CA . GLU A 1 179 ? -44.782 -4.386 51.059 1.00 53.28 179 GLU A CA 1
ATOM 1460 C C . GLU A 1 179 ? -46.285 -4.625 51.306 1.00 53.28 179 GLU A C 1
ATOM 1462 O O . GLU A 1 179 ? -46.823 -4.087 52.265 1.00 53.28 179 GLU A O 1
ATOM 1467 N N . TYR A 1 180 ? -46.967 -5.510 50.568 1.00 54.88 180 TYR A N 1
ATOM 1468 C CA . TYR A 1 180 ? -48.414 -5.754 50.762 1.00 54.88 180 TYR A CA 1
ATOM 1469 C C . TYR A 1 180 ? -48.778 -6.983 51.617 1.00 54.88 180 TYR A C 1
ATOM 1471 O O . TYR A 1 180 ? -49.922 -7.429 51.591 1.00 54.88 180 TYR A O 1
ATOM 1479 N N . ARG A 1 181 ? -47.848 -7.557 52.397 1.00 52.78 181 ARG A N 1
ATOM 1480 C CA . ARG A 1 181 ? -48.138 -8.750 53.230 1.00 52.78 181 ARG A CA 1
ATOM 1481 C C . ARG A 1 181 ? -48.461 -8.464 54.703 1.00 52.78 181 ARG A C 1
ATOM 1483 O O . ARG A 1 181 ? -48.614 -9.413 55.461 1.00 52.78 181 ARG A O 1
ATOM 1490 N N . GLY A 1 182 ? -48.564 -7.195 55.107 1.00 55.19 182 GLY A N 1
ATOM 1491 C CA . GLY A 1 182 ? -48.755 -6.804 56.513 1.00 55.19 182 GLY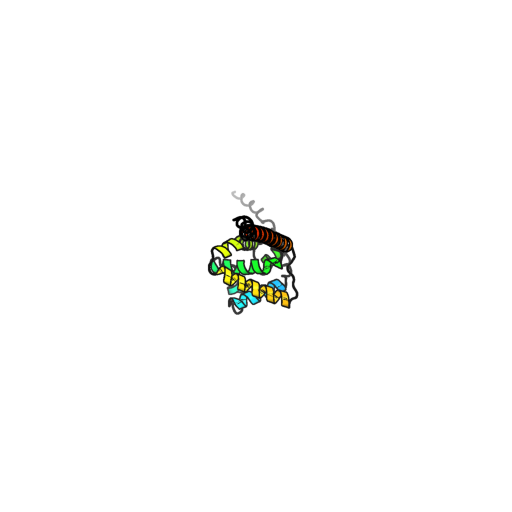 A CA 1
ATOM 1492 C C . GLY A 1 182 ? -50.139 -6.272 56.906 1.00 55.19 182 GLY A C 1
ATOM 1493 O O . GLY A 1 182 ? -50.313 -5.935 58.068 1.00 55.19 182 GLY A O 1
ATOM 1494 N N . VAL A 1 183 ? -51.108 -6.158 55.986 1.00 56.62 183 VAL A N 1
ATOM 1495 C CA . VAL A 1 183 ? -52.366 -5.409 56.245 1.00 56.62 183 VAL A CA 1
ATOM 1496 C C . VAL A 1 183 ? -53.616 -6.304 56.365 1.00 56.62 183 VAL A C 1
ATOM 1498 O O . VAL A 1 183 ? -54.708 -5.795 56.557 1.00 56.62 183 VAL A O 1
ATOM 1501 N N . LEU A 1 184 ? -53.499 -7.637 56.305 1.00 55.66 184 LEU A N 1
ATOM 1502 C CA . LEU A 1 184 ? -54.664 -8.548 56.346 1.00 55.66 184 LEU A CA 1
ATOM 1503 C C . LEU A 1 184 ? -54.611 -9.589 57.480 1.00 55.66 184 LEU A C 1
ATOM 1505 O O . LEU A 1 184 ? -54.940 -10.751 57.269 1.00 55.66 184 LEU A O 1
ATOM 1509 N N . SER A 1 185 ? -54.187 -9.201 58.684 1.00 54.09 185 SER A N 1
ATOM 1510 C CA . SER A 1 185 ? -54.305 -10.061 59.877 1.00 54.09 185 SER A CA 1
ATOM 1511 C C . SER A 1 185 ? -54.941 -9.319 61.054 1.00 54.09 185 SER A C 1
ATOM 1513 O O . SER A 1 185 ? -54.371 -9.263 62.143 1.00 54.09 185 SER A O 1
ATOM 1515 N N . GLY A 1 186 ? -56.099 -8.709 60.805 1.00 54.75 186 GLY A N 1
ATOM 1516 C CA . GLY A 1 186 ? -56.937 -8.083 61.823 1.00 54.75 186 GLY A CA 1
ATOM 1517 C C . GLY A 1 186 ? -58.415 -8.318 61.524 1.00 54.75 186 GLY A C 1
ATOM 1518 O O . GLY A 1 186 ? -59.070 -7.415 61.028 1.00 54.75 186 GLY A O 1
ATOM 1519 N N . GLU A 1 187 ? -58.893 -9.528 61.801 1.00 51.56 187 GLU A N 1
ATOM 1520 C CA . GLU A 1 187 ? -60.300 -9.888 62.054 1.00 51.56 187 GLU A CA 1
ATOM 1521 C C . GLU A 1 187 ? -60.204 -10.919 63.198 1.00 51.56 187 GLU A C 1
ATOM 1523 O O . GLU A 1 187 ? -59.482 -11.909 63.057 1.00 51.56 187 GLU A O 1
ATOM 1528 N N . GLU A 1 188 ? -60.419 -10.484 64.444 1.00 50.69 188 GLU A N 1
ATOM 1529 C CA . GLU A 1 188 ? -61.685 -10.569 65.212 1.00 50.69 188 GLU A CA 1
ATOM 1530 C C . GLU A 1 188 ? -62.128 -12.006 65.523 1.00 50.69 188 GLU A C 1
ATOM 1532 O O . GLU A 1 188 ? -62.494 -12.756 64.593 1.00 50.69 188 GLU A O 1
#

pLDDT: mean 80.23, std 18.14, range [42.38, 97.5]

Secondary structure (DSSP, 8-state):
-------------------------PPPPPHHHHHHHHHHHHHTT-TTS-HHHHHHHHH---HHHHHHHHHHHHHHGGGS-HHHHHHHTT--HHHHHHHHHTHHHHHHH-TTHHHHHHHHHHHHHHHHHHTT----S--TTS--HHHHHHHHHHHHHHHHHHHHHHHHHHHHHT--SSSSSSSS----